Protein AF-A0A5C8I667-F1 (afdb_monomer)

Structure (mmCIF, N/CA/C/O backbone):
data_AF-A0A5C8I667-F1
#
_entry.id   AF-A0A5C8I667-F1
#
loop_
_atom_site.group_PDB
_atom_site.id
_atom_site.type_symbol
_atom_site.label_atom_id
_atom_site.label_alt_id
_atom_site.label_comp_id
_atom_site.label_asym_id
_atom_site.label_entity_id
_atom_site.label_seq_id
_atom_site.pdbx_PDB_ins_code
_atom_site.Cartn_x
_atom_site.Cartn_y
_atom_site.Cartn_z
_atom_site.occu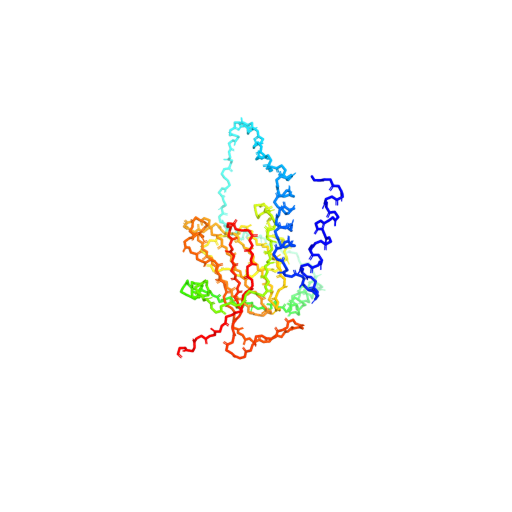pancy
_atom_site.B_iso_or_equiv
_atom_site.auth_seq_id
_atom_site.auth_comp_id
_atom_site.auth_asym_id
_atom_site.auth_atom_id
_atom_site.pdbx_PDB_model_num
ATOM 1 N N . MET A 1 1 ? 24.019 4.341 23.396 1.00 89.50 1 MET A N 1
ATOM 2 C CA . MET A 1 1 ? 23.179 4.252 24.611 1.00 89.50 1 MET A CA 1
ATOM 3 C C . MET A 1 1 ? 23.631 3.063 25.449 1.00 89.50 1 MET A C 1
ATOM 5 O O . MET A 1 1 ? 23.805 1.978 24.894 1.00 89.50 1 MET A O 1
ATOM 9 N N . ASP A 1 2 ? 23.829 3.245 26.759 1.00 92.69 2 ASP A N 1
ATOM 10 C CA . ASP A 1 2 ? 24.239 2.162 27.666 1.00 92.69 2 ASP A CA 1
ATOM 11 C C . ASP A 1 2 ? 23.110 1.141 27.951 1.00 92.69 2 ASP A C 1
ATOM 13 O O . ASP A 1 2 ? 21.930 1.367 27.663 1.00 92.69 2 ASP A O 1
ATOM 17 N N . ALA A 1 3 ? 23.470 -0.022 28.506 1.00 91.44 3 ALA A N 1
ATOM 18 C CA . ALA A 1 3 ? 22.524 -1.110 28.771 1.00 91.44 3 ALA A CA 1
ATOM 19 C C . ALA A 1 3 ? 21.443 -0.743 29.806 1.00 91.44 3 ALA A C 1
ATOM 21 O O . ALA A 1 3 ? 20.312 -1.222 29.715 1.00 91.44 3 ALA A O 1
ATOM 22 N N . LYS A 1 4 ? 21.770 0.125 30.770 1.00 94.12 4 LYS A N 1
ATOM 23 C CA . LYS A 1 4 ? 20.853 0.544 31.835 1.00 94.12 4 LYS A CA 1
ATOM 24 C C . LYS A 1 4 ? 19.768 1.467 31.284 1.00 94.12 4 LYS A C 1
ATOM 26 O O . LYS A 1 4 ? 18.594 1.276 31.593 1.00 94.12 4 LYS A O 1
ATOM 31 N N . ARG A 1 5 ? 20.138 2.418 30.425 1.00 93.94 5 ARG A N 1
ATOM 32 C CA . ARG A 1 5 ? 19.205 3.292 29.703 1.00 93.94 5 ARG A CA 1
ATOM 33 C C . ARG A 1 5 ? 18.306 2.495 28.763 1.00 93.94 5 ARG A C 1
ATOM 35 O O . ARG A 1 5 ? 17.098 2.702 28.772 1.00 93.94 5 ARG A O 1
ATOM 42 N N . ARG A 1 6 ? 18.858 1.508 28.045 1.00 92.56 6 ARG A N 1
ATOM 43 C CA . ARG A 1 6 ? 18.065 0.602 27.194 1.00 92.56 6 ARG A CA 1
ATOM 44 C C . ARG A 1 6 ? 17.024 -0.188 27.995 1.00 92.56 6 ARG A C 1
ATOM 46 O O . ARG A 1 6 ? 15.883 -0.317 27.561 1.00 92.56 6 ARG A O 1
ATOM 53 N N . ALA A 1 7 ? 17.398 -0.687 29.173 1.00 94.81 7 ALA A N 1
ATOM 54 C CA . ALA A 1 7 ? 16.469 -1.374 30.068 1.00 94.81 7 ALA A CA 1
ATOM 55 C C . ALA A 1 7 ? 15.362 -0.435 30.582 1.00 94.81 7 ALA A C 1
ATOM 57 O O . ALA A 1 7 ? 14.197 -0.826 30.598 1.00 94.81 7 ALA A O 1
ATOM 58 N N . ALA A 1 8 ? 15.708 0.808 30.938 1.00 93.50 8 ALA A N 1
ATOM 59 C CA . ALA A 1 8 ? 14.737 1.820 31.355 1.00 93.50 8 ALA A CA 1
ATOM 60 C C . ALA A 1 8 ? 13.754 2.197 30.231 1.00 93.50 8 ALA A C 1
ATOM 62 O O . ALA A 1 8 ? 12.559 2.325 30.491 1.00 93.50 8 ALA A O 1
ATOM 63 N N . LEU A 1 9 ? 14.232 2.317 28.987 1.00 95.12 9 LEU A N 1
ATOM 64 C CA . LEU A 1 9 ? 13.387 2.556 27.815 1.00 95.12 9 LEU A CA 1
ATOM 65 C C . LEU A 1 9 ? 12.391 1.407 27.598 1.00 95.12 9 LEU A C 1
ATOM 67 O O . LEU A 1 9 ? 11.198 1.646 27.436 1.00 95.12 9 LEU A O 1
ATOM 71 N N . ASN A 1 10 ? 12.855 0.156 27.651 1.00 93.06 10 ASN A N 1
ATOM 72 C CA . ASN A 1 10 ? 11.980 -1.011 27.495 1.00 93.06 10 ASN A CA 1
ATOM 73 C C . ASN A 1 10 ? 10.921 -1.104 28.604 1.00 93.06 10 ASN A C 1
ATOM 75 O O . ASN A 1 10 ? 9.773 -1.459 28.339 1.00 93.06 10 ASN A O 1
ATOM 79 N N . ASP A 1 11 ? 11.292 -0.769 29.839 1.00 95.44 11 ASP A N 1
ATOM 80 C CA . ASP A 1 11 ? 10.364 -0.720 30.967 1.00 95.44 11 ASP A CA 1
ATOM 81 C C . ASP A 1 11 ? 9.298 0.377 30.792 1.00 95.44 11 ASP A C 1
ATOM 83 O O . ASP A 1 11 ? 8.114 0.125 31.017 1.00 95.44 11 ASP A O 1
ATOM 87 N N . LEU A 1 12 ? 9.690 1.563 30.310 1.00 94.75 12 LEU A N 1
ATOM 88 C CA . LEU A 1 12 ? 8.759 2.647 29.979 1.00 94.75 12 LEU A CA 1
ATOM 89 C C . LEU A 1 12 ? 7.811 2.264 28.841 1.00 94.75 12 LEU A C 1
ATOM 91 O O . LEU A 1 12 ? 6.605 2.428 28.992 1.00 94.75 12 LEU A O 1
ATOM 95 N N . ARG A 1 13 ? 8.323 1.677 27.753 1.00 95.38 13 ARG A N 1
ATOM 96 C CA . ARG A 1 13 ? 7.496 1.181 26.641 1.00 95.38 13 ARG A CA 1
ATOM 97 C C . ARG A 1 13 ? 6.462 0.169 27.114 1.00 95.38 13 ARG A C 1
ATOM 99 O O . ARG A 1 13 ? 5.304 0.255 26.733 1.00 95.38 13 ARG A O 1
ATOM 106 N N . ARG A 1 14 ? 6.855 -0.757 27.992 1.00 93.69 14 ARG A N 1
ATOM 107 C CA . ARG A 1 14 ? 5.928 -1.732 28.577 1.00 93.69 14 ARG A CA 1
ATOM 108 C C . ARG A 1 14 ? 4.851 -1.073 29.443 1.00 93.69 14 ARG A C 1
ATOM 110 O O . ARG A 1 14 ? 3.727 -1.555 29.437 1.00 93.69 14 ARG A O 1
ATOM 117 N N . ARG A 1 15 ? 5.173 -0.010 30.190 1.00 92.75 15 ARG A N 1
ATOM 118 C CA . ARG A 1 15 ? 4.183 0.728 30.995 1.00 92.75 15 ARG A CA 1
ATOM 119 C C . ARG A 1 15 ? 3.236 1.572 30.148 1.00 92.75 15 ARG A C 1
ATOM 121 O O . ARG A 1 15 ? 2.059 1.620 30.464 1.00 92.75 15 ARG A O 1
ATOM 128 N N . VAL A 1 16 ? 3.738 2.226 29.104 1.00 95.25 16 VAL A N 1
ATOM 129 C CA . VAL A 1 16 ? 2.950 3.127 28.244 1.00 95.25 16 VAL A CA 1
ATOM 130 C C . VAL A 1 16 ? 2.090 2.345 27.249 1.00 95.25 16 VAL A C 1
ATOM 132 O O . VAL A 1 16 ? 0.919 2.659 27.075 1.00 95.25 16 VAL A O 1
ATOM 135 N N . TYR A 1 17 ? 2.648 1.302 26.629 1.00 89.56 17 TYR A N 1
ATOM 136 C CA . TYR A 1 17 ? 1.969 0.484 25.613 1.00 89.56 17 TYR A CA 1
ATOM 137 C C . TYR A 1 17 ? 1.388 -0.827 26.166 1.00 89.56 17 TYR A C 1
ATOM 139 O O . TYR A 1 17 ? 0.914 -1.669 25.403 1.00 89.56 17 TYR A O 1
ATOM 147 N N . GLY A 1 18 ? 1.467 -1.043 27.480 1.00 88.50 18 GLY A N 1
ATOM 148 C CA . GLY A 1 18 ? 0.867 -2.194 28.149 1.00 88.50 18 GLY A CA 1
ATOM 149 C C . GLY A 1 18 ? -0.648 -2.046 28.338 1.00 88.50 18 GLY A C 1
ATOM 150 O O . GLY A 1 18 ? -1.196 -0.967 28.131 1.00 88.50 18 GLY A O 1
ATOM 151 N N . PRO A 1 19 ? -1.338 -3.114 28.778 1.00 76.69 19 PRO A N 1
ATOM 152 C CA . PRO A 1 19 ? -2.787 -3.091 29.004 1.00 76.69 19 PRO A CA 1
ATOM 153 C C . PRO A 1 19 ? -3.224 -2.080 30.079 1.00 76.69 19 PRO A C 1
ATOM 155 O O . PRO A 1 19 ? -4.336 -1.574 30.022 1.00 76.69 19 PRO A O 1
ATOM 158 N N . GLU A 1 20 ? -2.334 -1.757 31.019 1.00 83.19 20 GLU A N 1
ATOM 159 C CA . GLU A 1 20 ? -2.527 -0.765 32.091 1.00 83.19 20 GLU A CA 1
ATOM 160 C C . GLU A 1 20 ? -1.895 0.597 31.725 1.00 83.19 20 GLU A C 1
ATOM 162 O O . GLU A 1 20 ? -1.344 1.276 32.589 1.00 83.19 20 GLU A O 1
ATOM 167 N N . GLY A 1 21 ? -1.881 0.944 30.431 1.00 78.00 21 GLY A N 1
ATOM 168 C CA . GLY A 1 21 ? -1.154 2.076 29.843 1.00 78.00 21 GLY A CA 1
ATOM 169 C C . GLY A 1 21 ? -1.105 3.333 30.717 1.00 78.00 21 GLY A C 1
ATOM 170 O O . GLY A 1 21 ? -2.119 3.991 30.946 1.00 78.00 21 GLY A O 1
ATOM 171 N N . ALA A 1 22 ? 0.087 3.693 31.194 1.00 79.94 22 ALA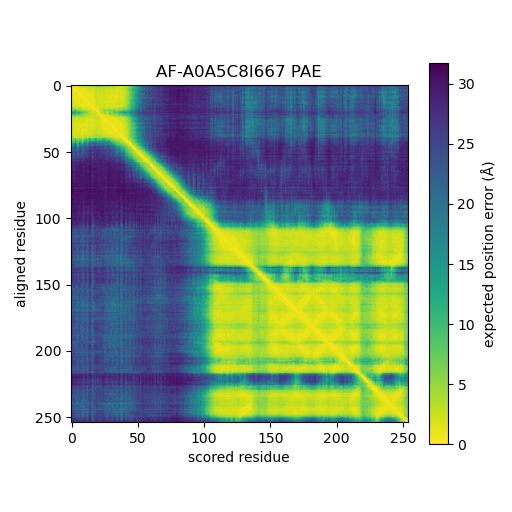 A N 1
ATOM 172 C CA . ALA A 1 22 ? 0.299 4.964 31.877 1.00 79.94 22 ALA A CA 1
ATOM 173 C C . ALA A 1 22 ? 0.346 6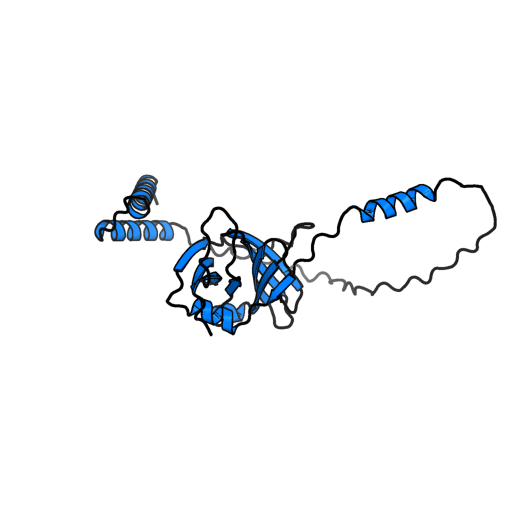.104 30.845 1.00 79.94 22 ALA A C 1
ATOM 175 O O . ALA A 1 22 ? 1.176 6.092 29.933 1.00 79.94 22 ALA A O 1
ATOM 176 N N . HIS A 1 23 ? -0.545 7.086 31.001 1.00 88.19 23 HIS A N 1
ATOM 177 C CA . HIS A 1 23 ? -0.680 8.248 30.111 1.00 88.19 23 HIS A CA 1
ATOM 178 C C . HIS A 1 23 ? -0.358 9.579 30.805 1.00 88.19 23 HIS A C 1
ATOM 180 O O . HIS A 1 23 ? -0.777 10.638 30.340 1.00 88.19 23 HIS A O 1
ATOM 186 N N . ASP A 1 24 ? 0.353 9.551 31.932 1.00 94.25 24 ASP A N 1
ATOM 187 C CA . ASP A 1 24 ? 0.813 10.783 32.561 1.00 94.25 24 ASP A CA 1
ATOM 188 C C . ASP A 1 24 ? 1.865 11.480 31.684 1.00 94.25 24 ASP A C 1
ATOM 190 O O . ASP A 1 24 ? 2.731 10.850 31.068 1.00 94.25 24 ASP A O 1
ATOM 194 N N . THR A 1 25 ? 1.772 12.808 31.619 1.00 92.94 25 THR A N 1
ATOM 195 C CA . THR A 1 25 ? 2.607 13.642 30.746 1.00 92.94 25 THR A CA 1
ATOM 196 C C . THR A 1 25 ? 4.099 13.459 31.030 1.00 92.94 25 THR A C 1
ATOM 198 O O . THR A 1 25 ? 4.901 13.437 30.101 1.00 92.94 25 THR A O 1
ATOM 201 N N . GLU A 1 26 ? 4.475 13.267 32.297 1.00 95.44 26 GLU A N 1
ATOM 202 C CA . GLU A 1 26 ? 5.869 13.082 32.710 1.00 95.44 26 GLU A CA 1
ATOM 203 C C . GLU A 1 26 ? 6.466 11.779 32.149 1.00 95.44 26 GLU A C 1
ATOM 205 O O . GLU A 1 26 ? 7.580 11.776 31.617 1.00 95.44 26 GLU A O 1
ATOM 210 N N . THR A 1 27 ? 5.720 10.674 32.208 1.00 91.88 27 THR A N 1
ATOM 211 C CA . THR A 1 27 ? 6.136 9.377 31.660 1.00 91.88 27 THR A CA 1
ATOM 212 C C . THR A 1 27 ? 6.277 9.421 30.142 1.00 91.88 27 THR A C 1
ATOM 214 O O . THR A 1 27 ? 7.250 8.879 29.608 1.00 91.88 27 THR A O 1
ATOM 217 N N . LEU A 1 28 ? 5.352 10.087 29.445 1.00 91.12 28 LEU A N 1
ATOM 218 C CA . LEU A 1 28 ? 5.409 10.247 27.990 1.00 91.12 28 LEU A CA 1
ATOM 219 C C . LEU A 1 28 ? 6.594 11.119 27.554 1.00 91.12 28 LEU A C 1
ATOM 221 O O . LEU A 1 28 ? 7.318 10.744 26.631 1.00 91.12 28 LEU A O 1
ATOM 225 N N . ASP A 1 29 ? 6.857 12.229 28.249 1.00 95.56 29 ASP A N 1
ATOM 226 C CA . ASP A 1 29 ? 8.024 13.070 27.965 1.00 95.56 29 ASP A CA 1
ATOM 227 C C . ASP A 1 29 ? 9.334 12.319 28.211 1.00 95.56 29 ASP A C 1
ATOM 229 O O . ASP A 1 29 ? 10.269 12.386 27.407 1.00 95.56 29 ASP A O 1
ATOM 233 N N . ARG A 1 30 ? 9.398 11.535 29.289 1.00 94.94 30 ARG A N 1
ATOM 234 C CA . ARG A 1 30 ? 10.572 10.714 29.584 1.00 94.94 30 ARG A CA 1
ATOM 235 C C . ARG A 1 30 ? 10.793 9.610 28.550 1.00 94.94 30 ARG A C 1
ATOM 237 O O . ARG A 1 30 ? 11.946 9.318 28.225 1.00 94.94 30 ARG A O 1
ATOM 244 N N . LEU A 1 31 ? 9.721 8.998 28.043 1.00 94.94 31 LEU A N 1
ATOM 245 C CA . LEU A 1 31 ? 9.790 8.034 26.946 1.00 94.94 31 LEU A CA 1
ATOM 246 C C . LEU A 1 31 ? 10.351 8.702 25.683 1.00 94.94 31 LEU A C 1
ATOM 248 O O . LEU A 1 31 ? 11.334 8.208 25.135 1.00 94.94 31 LEU A O 1
ATOM 252 N N . ARG A 1 32 ? 9.801 9.859 25.292 1.00 95.81 32 ARG A N 1
ATOM 253 C CA . ARG A 1 32 ? 10.241 10.627 24.118 1.00 95.81 32 ARG A CA 1
ATOM 254 C C . ARG A 1 32 ? 11.734 10.954 24.157 1.00 95.81 32 ARG A C 1
ATOM 256 O O . ARG A 1 32 ? 12.442 10.671 23.196 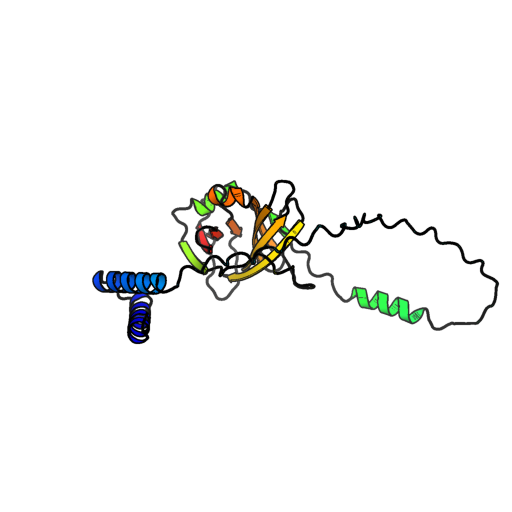1.00 95.81 32 ARG A O 1
ATOM 263 N N . VAL A 1 33 ? 12.236 11.473 25.280 1.00 95.94 33 VAL A N 1
ATOM 264 C CA . VAL A 1 33 ? 13.665 11.811 25.432 1.00 95.94 33 VAL A CA 1
ATOM 265 C C . VAL A 1 33 ? 14.563 10.582 25.249 1.00 95.94 33 VAL A C 1
ATOM 267 O O . VAL A 1 33 ? 15.590 10.664 24.578 1.00 95.94 33 VAL A O 1
ATOM 270 N N . LEU A 1 34 ? 14.188 9.430 25.816 1.00 93.69 34 LEU A N 1
ATOM 271 C CA . LEU A 1 34 ? 14.978 8.200 25.687 1.00 93.69 34 LEU A CA 1
ATOM 272 C C . LEU A 1 34 ? 14.922 7.598 24.276 1.00 93.69 34 LEU A C 1
ATOM 274 O O . LEU A 1 34 ? 15.902 6.996 23.836 1.00 93.69 34 LEU A O 1
ATOM 278 N N . GLU A 1 35 ? 13.808 7.755 23.559 1.00 92.50 35 GLU A N 1
ATOM 279 C CA . GLU A 1 35 ? 13.708 7.347 22.154 1.00 92.50 35 GLU A CA 1
ATOM 280 C C . GLU A 1 35 ? 14.556 8.243 21.246 1.00 92.50 35 GLU A C 1
ATOM 282 O O . GLU A 1 35 ? 15.306 7.728 20.417 1.00 92.50 35 GLU A O 1
ATOM 287 N N . GLU A 1 36 ? 14.534 9.561 21.457 1.00 92.38 36 GLU A N 1
ATOM 288 C CA . GLU A 1 36 ? 15.411 10.503 20.754 1.00 92.38 36 GLU A CA 1
ATOM 289 C C . GLU A 1 36 ? 16.900 10.208 21.014 1.00 92.38 36 GLU A C 1
ATOM 291 O O . GLU A 1 36 ? 17.701 10.208 20.078 1.00 92.38 36 GLU A O 1
ATOM 296 N N . GLU A 1 37 ? 17.292 9.910 22.260 1.00 91.94 37 GLU A N 1
ATOM 297 C CA . GLU A 1 37 ? 18.667 9.497 22.582 1.00 91.94 37 GLU A CA 1
ATOM 298 C C . GLU A 1 37 ? 19.063 8.199 21.866 1.00 91.94 37 GLU A C 1
ATOM 300 O O . GLU A 1 37 ? 20.157 8.109 21.307 1.00 91.94 37 GLU A O 1
ATOM 305 N N . MET A 1 38 ? 18.174 7.201 21.841 1.00 90.31 38 MET A N 1
ATOM 306 C CA . MET A 1 38 ? 18.416 5.945 21.132 1.00 90.31 38 MET A CA 1
ATOM 307 C C . MET A 1 38 ? 18.628 6.178 19.632 1.00 90.31 38 MET A C 1
ATOM 309 O O . MET A 1 38 ? 19.526 5.567 19.056 1.00 90.31 38 MET A O 1
ATOM 313 N N . HIS A 1 39 ? 17.833 7.052 19.011 1.00 82.75 39 HIS A N 1
ATOM 314 C CA . HIS A 1 39 ? 17.961 7.382 17.591 1.00 82.75 39 HIS A CA 1
ATOM 315 C C . HIS A 1 39 ? 19.209 8.213 17.278 1.00 82.75 39 HIS A C 1
ATOM 317 O O . HIS A 1 39 ? 19.795 8.028 16.217 1.00 82.75 39 HIS A O 1
ATOM 323 N N . ARG A 1 40 ? 19.659 9.070 18.201 1.00 86.38 40 ARG A N 1
ATOM 324 C CA . ARG A 1 40 ? 20.904 9.843 18.054 1.00 86.38 40 ARG A CA 1
ATOM 325 C C . ARG A 1 40 ? 22.158 8.965 18.103 1.00 86.38 40 ARG A C 1
ATOM 327 O O . ARG A 1 40 ? 23.156 9.289 17.470 1.00 86.38 40 ARG A O 1
ATOM 334 N N . ASP A 1 41 ? 22.101 7.871 18.861 1.00 73.44 41 ASP A N 1
ATOM 335 C CA . ASP A 1 41 ? 23.210 6.925 19.022 1.00 73.44 41 ASP A CA 1
ATOM 336 C C . ASP A 1 41 ? 23.296 5.878 17.903 1.00 73.44 41 ASP A C 1
ATOM 338 O O . ASP A 1 41 ? 24.252 5.097 17.867 1.00 73.44 41 ASP A O 1
ATOM 342 N N . VAL A 1 42 ? 22.316 5.837 16.996 1.00 64.38 42 VAL A N 1
ATOM 343 C CA . VAL A 1 42 ? 22.496 5.166 15.711 1.00 64.38 42 VAL A CA 1
ATOM 344 C C . VAL A 1 42 ? 23.383 6.107 14.902 1.00 64.38 42 VAL A C 1
ATOM 346 O O . VAL A 1 42 ? 22.914 7.198 14.567 1.00 64.38 42 VAL A O 1
ATOM 349 N N . PRO A 1 43 ? 24.661 5.763 14.632 1.00 57.34 43 PRO A N 1
ATOM 350 C CA . PRO A 1 43 ? 25.464 6.595 13.751 1.00 57.34 43 PRO A CA 1
ATOM 351 C C . PRO A 1 43 ? 24.645 6.786 12.472 1.00 57.34 43 PRO A C 1
ATOM 353 O O . PRO A 1 43 ? 24.043 5.800 12.026 1.00 57.34 43 PRO A O 1
ATOM 356 N N . PRO A 1 44 ? 24.555 8.012 11.913 1.00 53.12 44 PRO A N 1
ATOM 357 C CA . PRO A 1 44 ? 24.001 8.164 10.577 1.00 53.12 44 PRO A CA 1
ATOM 358 C C . PRO A 1 44 ? 24.739 7.125 9.759 1.00 53.12 44 PRO A C 1
ATOM 360 O O . PRO A 1 44 ? 25.970 7.156 9.778 1.00 53.12 44 PRO A O 1
ATOM 363 N N . THR A 1 45 ? 24.014 6.137 9.218 1.00 49.47 45 THR A N 1
ATOM 364 C CA . THR A 1 45 ? 24.598 5.086 8.390 1.00 49.47 45 THR A CA 1
ATOM 365 C C . THR A 1 45 ? 25.539 5.830 7.479 1.00 49.47 45 THR A C 1
ATOM 367 O O . THR A 1 45 ? 25.047 6.652 6.702 1.00 49.47 45 THR A O 1
ATOM 370 N N . GLU A 1 46 ? 26.855 5.698 7.704 1.00 44.81 46 GLU A N 1
ATOM 37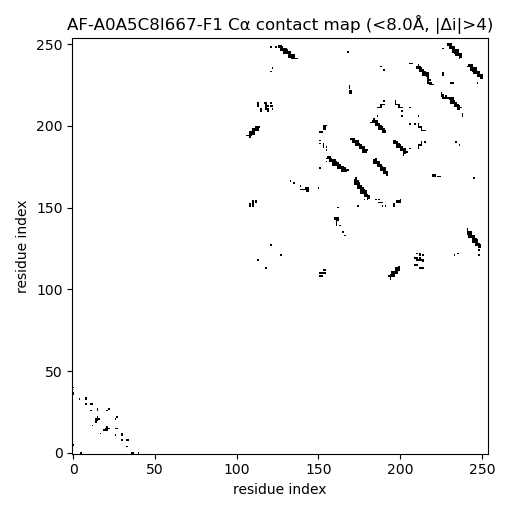1 C CA . GLU A 1 46 ? 27.837 6.410 6.902 1.00 44.81 46 GLU A CA 1
ATOM 372 C C . GLU A 1 46 ? 27.407 6.060 5.500 1.00 44.81 46 GLU A C 1
ATOM 374 O O . GLU A 1 46 ? 27.319 4.868 5.188 1.00 44.81 46 GLU A O 1
ATOM 379 N N . ALA A 1 47 ? 26.944 7.072 4.753 1.00 46.53 47 ALA A N 1
ATOM 380 C CA . ALA A 1 47 ? 26.522 6.898 3.383 1.00 46.53 47 ALA A CA 1
ATOM 381 C C . ALA A 1 47 ? 27.658 6.098 2.790 1.00 46.53 47 ALA A C 1
ATOM 383 O O . ALA A 1 47 ? 28.779 6.612 2.796 1.00 46.53 47 ALA A O 1
ATOM 384 N N . PHE A 1 48 ? 27.400 4.816 2.491 1.00 46.44 48 PHE A N 1
ATOM 385 C CA . PHE A 1 48 ? 28.430 3.900 2.039 1.00 46.44 48 PHE A CA 1
ATOM 386 C C . PHE A 1 48 ? 29.132 4.691 0.962 1.00 46.44 48 PHE A C 1
ATOM 388 O O . PHE A 1 48 ? 28.491 5.047 -0.030 1.00 46.44 48 PHE A O 1
ATOM 395 N N . ALA A 1 49 ? 30.375 5.101 1.229 1.00 45.19 49 ALA A N 1
ATOM 396 C CA . ALA A 1 49 ? 31.163 5.771 0.228 1.00 45.19 49 ALA A CA 1
ATOM 397 C C . ALA A 1 49 ? 31.154 4.755 -0.895 1.00 45.19 49 ALA A C 1
ATOM 399 O O . ALA A 1 49 ? 31.690 3.656 -0.714 1.00 45.19 49 ALA A O 1
ATOM 400 N N . ALA A 1 50 ? 30.396 5.061 -1.955 1.00 48.91 50 ALA A N 1
ATOM 401 C CA . ALA A 1 50 ? 30.249 4.176 -3.087 1.00 48.91 50 ALA A CA 1
ATOM 402 C C . ALA A 1 50 ? 31.676 3.735 -3.401 1.00 48.91 50 ALA A C 1
ATOM 404 O O . ALA A 1 50 ? 32.535 4.623 -3.511 1.00 48.91 50 ALA A O 1
ATOM 405 N N . PRO A 1 51 ? 31.981 2.421 -3.383 1.00 44.53 51 PRO A N 1
ATOM 406 C CA . PRO A 1 51 ? 33.341 1.970 -3.617 1.00 44.53 51 PRO A CA 1
ATOM 407 C C . PRO A 1 51 ? 33.801 2.700 -4.866 1.00 44.53 51 PRO A C 1
ATOM 409 O O . PRO A 1 51 ? 33.077 2.669 -5.863 1.00 44.53 51 PRO A O 1
ATOM 412 N N . ALA A 1 52 ? 34.898 3.460 -4.754 1.00 45.94 52 ALA A N 1
ATOM 413 C CA . ALA A 1 52 ? 35.382 4.295 -5.840 1.00 45.94 52 ALA A CA 1
ATOM 414 C C . ALA A 1 52 ? 35.371 3.423 -7.089 1.00 45.94 52 ALA A C 1
ATOM 416 O O . ALA A 1 52 ? 36.100 2.428 -7.143 1.00 45.94 52 ALA A O 1
ATOM 417 N N . LEU A 1 53 ? 34.452 3.728 -8.012 1.00 42.59 53 LEU A N 1
ATOM 418 C CA . LEU A 1 53 ? 34.292 2.965 -9.233 1.00 42.59 53 LEU A CA 1
ATOM 419 C C . LEU A 1 53 ? 35.651 3.048 -9.905 1.00 42.59 53 LEU A C 1
ATOM 421 O O . LEU A 1 53 ? 36.058 4.097 -10.402 1.00 42.59 53 LEU A O 1
ATOM 425 N N . THR A 1 54 ? 36.400 1.952 -9.834 1.00 41.91 54 THR A N 1
ATOM 426 C CA . THR A 1 54 ? 37.556 1.783 -10.688 1.00 41.91 54 THR A CA 1
ATOM 427 C C . THR A 1 54 ? 36.955 1.801 -12.075 1.00 41.91 54 THR A C 1
ATOM 429 O O . THR A 1 54 ? 36.208 0.890 -12.427 1.00 41.91 54 THR A O 1
ATOM 432 N N . THR A 1 55 ? 37.190 2.886 -12.808 1.00 46.06 55 THR A N 1
ATOM 433 C CA . THR A 1 55 ? 36.845 3.007 -14.217 1.00 46.06 55 THR A CA 1
ATOM 434 C C . THR A 1 55 ? 37.627 1.929 -14.952 1.00 46.06 55 THR A C 1
ATOM 436 O O . THR A 1 55 ? 38.731 2.156 -15.444 1.00 46.06 55 THR A O 1
ATOM 439 N N . VAL A 1 56 ? 37.087 0.714 -14.966 1.00 43.28 56 VAL A N 1
ATOM 440 C CA . VAL A 1 56 ? 37.477 -0.301 -15.926 1.00 43.28 56 VAL A CA 1
ATOM 441 C C . VAL A 1 56 ? 37.049 0.291 -17.258 1.00 43.28 56 VAL A C 1
ATOM 443 O O . VAL A 1 56 ? 35.876 0.61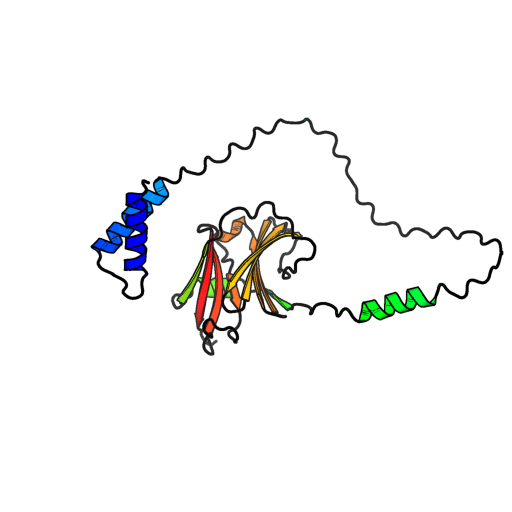0 -17.459 1.00 43.28 56 VAL A O 1
ATOM 446 N N . ALA A 1 57 ? 38.035 0.557 -18.114 1.00 47.84 57 ALA A N 1
ATOM 447 C CA . ALA A 1 57 ? 37.803 0.991 -19.481 1.00 47.84 57 ALA A CA 1
ATOM 448 C C . ALA A 1 57 ? 36.705 0.111 -20.098 1.00 47.84 57 ALA A C 1
ATOM 450 O O . ALA A 1 57 ? 36.710 -1.091 -19.830 1.00 47.84 57 ALA A O 1
ATOM 451 N N . PRO A 1 58 ? 35.770 0.679 -20.879 1.00 44.53 58 PRO A N 1
ATOM 452 C CA . PRO A 1 58 ? 34.679 -0.086 -21.457 1.00 44.53 58 PRO A CA 1
ATOM 453 C C . PRO A 1 58 ? 35.271 -1.188 -22.333 1.00 44.53 58 PRO A C 1
ATOM 455 O O . PRO A 1 58 ? 35.700 -0.950 -23.464 1.00 44.53 58 PRO A O 1
ATOM 458 N N . GLU A 1 59 ? 35.324 -2.401 -21.789 1.00 47.34 59 GLU A N 1
ATOM 459 C CA . GLU A 1 59 ? 35.482 -3.589 -22.596 1.00 47.34 59 GLU A CA 1
ATOM 460 C C . GLU A 1 59 ? 34.248 -3.620 -23.484 1.00 47.34 59 GLU A C 1
ATOM 462 O O . GLU A 1 59 ? 33.117 -3.440 -23.030 1.00 47.34 59 GLU A O 1
ATOM 467 N N . THR A 1 60 ? 34.508 -3.675 -24.780 1.00 45.09 60 THR A N 1
ATOM 468 C CA . THR A 1 60 ? 33.543 -3.461 -25.844 1.00 45.09 60 THR A CA 1
ATOM 469 C C . THR A 1 60 ? 32.346 -4.371 -25.601 1.00 45.09 60 THR A C 1
ATOM 471 O O . THR A 1 60 ? 32.424 -5.574 -25.843 1.00 45.09 60 THR A O 1
ATOM 474 N N . ALA A 1 61 ? 31.254 -3.802 -25.081 1.00 43.62 61 ALA A N 1
ATOM 475 C CA . ALA A 1 61 ? 30.019 -4.528 -24.864 1.00 43.62 61 ALA A CA 1
ATOM 476 C C . ALA A 1 61 ? 29.600 -5.086 -26.219 1.00 43.62 61 ALA A C 1
ATOM 478 O O . ALA A 1 61 ? 29.232 -4.353 -27.141 1.00 43.62 61 ALA A O 1
ATOM 479 N N . THR A 1 62 ? 29.744 -6.398 -26.368 1.00 41.81 62 THR A N 1
ATOM 480 C CA . THR A 1 62 ? 29.235 -7.099 -27.529 1.00 41.81 62 THR A CA 1
ATOM 481 C C . THR A 1 62 ? 27.727 -6.968 -27.423 1.00 41.81 62 THR A C 1
ATOM 483 O O . THR A 1 62 ? 27.106 -7.545 -26.533 1.00 41.81 62 THR A O 1
ATOM 486 N N . VAL A 1 63 ? 27.151 -6.125 -28.276 1.00 38.59 63 VAL A N 1
ATOM 487 C CA . VAL A 1 63 ? 25.709 -5.984 -28.433 1.00 38.59 63 VAL A CA 1
ATOM 488 C C . VAL A 1 63 ? 25.165 -7.370 -28.770 1.00 38.59 63 VAL A C 1
ATOM 490 O O . VAL A 1 63 ? 25.255 -7.818 -29.914 1.00 38.59 63 VAL A O 1
ATOM 493 N N . TYR A 1 64 ? 24.610 -8.064 -27.777 1.00 40.09 64 TYR A N 1
ATOM 494 C CA . TYR A 1 64 ? 23.736 -9.201 -28.019 1.00 40.09 64 TYR A CA 1
ATOM 495 C C . TYR A 1 64 ? 22.438 -8.634 -28.581 1.00 40.09 64 TYR A C 1
ATOM 497 O O . TYR A 1 64 ? 21.477 -8.358 -27.870 1.00 40.09 64 TYR A O 1
ATOM 505 N N . THR A 1 65 ? 22.422 -8.432 -29.895 1.00 39.19 65 THR A N 1
ATOM 506 C CA . THR A 1 65 ? 21.168 -8.379 -30.633 1.00 39.19 65 THR A CA 1
ATOM 507 C C . THR A 1 65 ? 20.543 -9.755 -30.471 1.00 39.19 65 THR A C 1
ATOM 509 O O . THR A 1 65 ? 20.991 -10.732 -31.077 1.00 39.19 65 THR A O 1
ATOM 512 N N . ALA A 1 66 ? 19.533 -9.846 -29.603 1.00 42.59 66 ALA A N 1
ATOM 513 C CA . ALA A 1 66 ? 18.636 -10.983 -29.557 1.00 42.59 66 ALA A CA 1
ATOM 514 C C . ALA A 1 66 ? 18.001 -11.101 -30.945 1.00 42.59 66 ALA A C 1
ATOM 516 O O . ALA A 1 66 ? 17.051 -10.406 -31.298 1.00 42.59 66 ALA A O 1
ATOM 517 N N . THR A 1 67 ? 18.615 -11.937 -31.778 1.00 41.12 67 THR A N 1
ATOM 518 C CA . THR A 1 67 ? 18.061 -12.317 -33.066 1.00 41.12 67 THR A CA 1
ATOM 519 C C . THR A 1 67 ? 16.760 -13.045 -32.743 1.00 41.12 67 THR A C 1
ATOM 521 O O . THR A 1 67 ? 16.822 -14.049 -32.025 1.00 41.12 67 THR A O 1
ATOM 524 N N . PRO A 1 68 ? 15.589 -12.568 -33.208 1.00 45.47 68 PRO A N 1
ATOM 525 C CA . PRO A 1 68 ? 14.350 -13.310 -33.024 1.00 45.47 68 PRO A CA 1
ATOM 526 C C . PRO A 1 68 ? 14.578 -14.722 -33.566 1.00 45.47 68 PRO A C 1
ATOM 528 O O . PRO A 1 68 ? 15.254 -14.856 -34.594 1.00 45.47 68 PRO A O 1
ATOM 531 N N . PRO A 1 69 ? 14.091 -15.779 -32.893 1.00 42.81 69 PRO A N 1
ATOM 532 C CA . PRO A 1 69 ? 14.324 -17.138 -33.345 1.00 42.81 69 PRO A CA 1
ATOM 533 C C . PRO A 1 69 ? 13.800 -17.254 -34.775 1.00 42.81 69 PRO A C 1
ATOM 535 O O . PRO A 1 69 ? 12.595 -17.284 -35.016 1.00 42.81 69 PRO A O 1
ATOM 538 N N . ARG A 1 70 ? 14.723 -17.283 -35.747 1.00 44.59 70 ARG A N 1
ATOM 539 C CA . ARG A 1 70 ? 14.410 -17.700 -37.108 1.00 44.59 70 ARG A CA 1
ATOM 540 C C . ARG A 1 70 ? 13.771 -19.067 -36.959 1.00 44.59 70 ARG A C 1
ATOM 542 O O . ARG A 1 70 ? 14.398 -19.972 -36.403 1.00 44.59 70 ARG A O 1
ATOM 549 N N . ALA A 1 71 ? 12.535 -19.191 -37.436 1.00 44.94 71 ALA A N 1
ATOM 550 C CA . ALA A 1 71 ? 11.942 -20.480 -37.725 1.00 44.94 71 ALA A CA 1
ATOM 551 C C . ALA A 1 71 ? 13.005 -21.270 -38.489 1.00 44.94 71 ALA A C 1
ATOM 553 O O . ALA A 1 71 ? 13.403 -20.884 -39.588 1.00 44.94 71 ALA A O 1
ATOM 554 N N . ARG A 1 72 ? 13.576 -22.287 -37.838 1.00 44.38 72 ARG A N 1
ATOM 555 C CA . ARG A 1 72 ? 14.489 -23.202 -38.504 1.00 44.38 72 ARG A CA 1
ATOM 556 C C . ARG A 1 72 ? 13.656 -23.843 -39.597 1.00 44.38 72 ARG A C 1
ATOM 558 O O . ARG A 1 72 ? 12.767 -24.637 -39.290 1.00 44.38 72 ARG A O 1
ATOM 565 N N . ASP A 1 73 ? 13.930 -23.474 -40.842 1.00 44.66 73 ASP A N 1
ATOM 566 C CA . ASP A 1 73 ? 13.576 -24.302 -41.978 1.00 44.66 73 ASP A CA 1
ATOM 567 C C . ASP A 1 73 ? 14.145 -25.680 -41.671 1.00 44.66 73 ASP A C 1
ATOM 569 O O . ASP A 1 73 ? 15.358 -25.882 -41.596 1.00 44.66 73 ASP A O 1
ATOM 573 N N . ALA A 1 74 ? 13.243 -26.601 -41.344 1.00 48.84 74 ALA A N 1
ATOM 574 C CA . ALA A 1 74 ? 13.579 -27.978 -41.088 1.00 48.84 74 ALA A CA 1
ATOM 575 C C . ALA A 1 74 ? 14.129 -28.544 -42.398 1.00 48.84 74 ALA A C 1
ATOM 577 O O . ALA A 1 74 ? 13.373 -28.944 -43.288 1.00 48.84 74 ALA A O 1
ATOM 578 N N . GLU A 1 75 ? 15.456 -28.537 -42.523 1.00 45.75 75 GLU A N 1
ATOM 579 C CA . GLU A 1 75 ? 16.175 -29.327 -43.506 1.00 45.75 75 GLU A CA 1
ATOM 580 C C . GLU A 1 75 ? 15.658 -30.756 -43.397 1.00 45.75 75 GLU A C 1
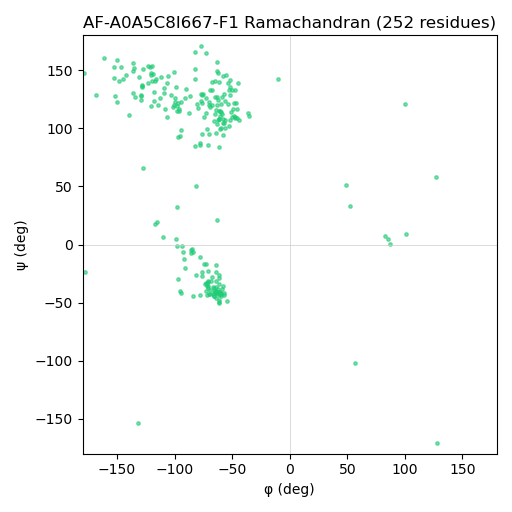ATOM 582 O O . GLU A 1 75 ? 15.855 -31.448 -42.398 1.00 45.75 75 GLU A O 1
ATOM 587 N N . ARG A 1 76 ? 14.914 -31.170 -44.423 1.00 49.69 76 ARG A N 1
ATOM 588 C CA . ARG A 1 76 ? 14.402 -32.526 -44.557 1.00 49.69 76 ARG A CA 1
ATOM 589 C C . ARG A 1 76 ? 15.605 -33.469 -44.626 1.00 49.69 76 ARG A C 1
ATOM 591 O O . ARG A 1 76 ? 16.323 -33.429 -45.628 1.00 49.69 76 ARG A O 1
ATOM 598 N N . PRO A 1 77 ? 15.815 -34.358 -43.643 1.00 49.12 77 PRO A N 1
ATOM 599 C CA . PRO A 1 77 ? 16.806 -35.401 -43.799 1.00 49.12 77 PRO A CA 1
ATOM 600 C C . PRO A 1 77 ? 16.281 -36.389 -44.842 1.00 49.12 77 PRO A C 1
ATOM 602 O O . PRO A 1 77 ? 15.181 -36.933 -44.722 1.00 49.12 77 PRO A O 1
ATOM 605 N N . ALA A 1 78 ? 17.062 -36.593 -45.903 1.00 53.78 78 ALA A N 1
ATOM 606 C CA . ALA A 1 78 ? 16.795 -37.592 -46.925 1.00 53.78 78 ALA A CA 1
ATOM 607 C C . ALA A 1 78 ? 16.780 -38.990 -46.282 1.00 53.78 78 ALA A C 1
ATOM 609 O O . ALA A 1 78 ? 17.818 -39.600 -46.023 1.00 53.78 78 ALA A O 1
ATOM 610 N N . TRP A 1 79 ? 15.574 -39.486 -46.008 1.00 43.88 79 TRP A N 1
ATOM 611 C CA . TRP A 1 79 ? 15.313 -40.782 -45.394 1.00 43.88 79 TRP A CA 1
ATOM 612 C C . TRP A 1 79 ? 15.666 -41.907 -46.377 1.00 43.88 79 TRP A C 1
ATOM 614 O O . TRP A 1 79 ? 14.854 -42.324 -47.207 1.00 43.88 79 TRP A O 1
ATOM 624 N N . ARG A 1 80 ? 16.886 -42.446 -46.275 1.00 45.25 80 ARG A N 1
ATOM 625 C CA . ARG A 1 80 ? 17.186 -43.786 -46.791 1.00 45.25 80 ARG A CA 1
ATOM 626 C C . ARG A 1 80 ? 16.484 -44.808 -45.903 1.00 45.25 80 ARG A C 1
ATOM 628 O O . ARG A 1 80 ? 16.677 -44.855 -44.694 1.00 45.25 80 ARG A O 1
ATOM 635 N N . ARG A 1 81 ? 15.603 -45.585 -46.532 1.00 58.00 81 ARG A N 1
ATOM 636 C CA . ARG A 1 81 ? 14.816 -46.660 -45.927 1.00 58.00 81 ARG A CA 1
ATOM 637 C C . ARG A 1 81 ? 15.734 -47.713 -45.307 1.00 58.00 81 ARG A C 1
ATOM 639 O O . ARG A 1 81 ? 16.338 -48.489 -46.037 1.00 58.00 81 ARG A O 1
ATOM 646 N N . THR A 1 82 ? 15.721 -47.810 -43.986 1.00 44.22 82 THR A N 1
ATOM 647 C CA . THR A 1 82 ? 15.932 -49.072 -43.271 1.00 44.22 82 THR A CA 1
ATOM 648 C C . THR A 1 82 ? 14.955 -49.119 -42.109 1.00 44.22 82 THR A C 1
ATOM 650 O O . THR A 1 82 ? 15.033 -48.323 -41.178 1.00 44.22 82 THR A O 1
ATOM 653 N N . VAL A 1 83 ? 13.993 -50.028 -42.230 1.00 54.97 83 VAL A N 1
ATOM 654 C CA . VAL A 1 83 ? 13.056 -50.419 -41.180 1.00 54.97 83 VAL A CA 1
ATOM 655 C C . VAL A 1 83 ? 13.838 -51.243 -40.158 1.00 54.97 8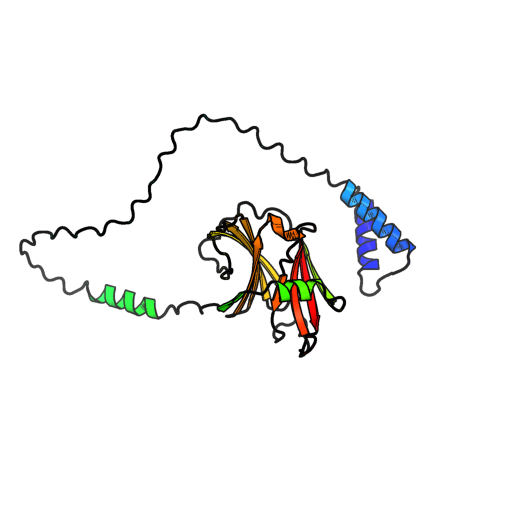3 VAL A C 1
ATOM 657 O O . VAL A 1 83 ? 14.457 -52.237 -40.538 1.00 54.97 83 VAL A O 1
ATOM 660 N N . PRO A 1 84 ? 13.781 -50.865 -38.875 1.00 46.50 84 PRO A N 1
ATOM 661 C CA . PRO A 1 84 ? 13.450 -51.879 -37.893 1.00 46.50 84 PRO A CA 1
ATOM 662 C C . PRO A 1 84 ? 12.295 -51.431 -36.994 1.00 46.50 84 PRO A C 1
ATOM 664 O O . PRO A 1 84 ? 12.201 -50.299 -36.526 1.00 46.50 84 PRO A O 1
ATOM 667 N N . THR A 1 85 ? 11.400 -52.385 -36.784 1.00 52.28 85 THR A N 1
ATOM 668 C CA . THR A 1 85 ? 10.362 -52.465 -35.758 1.00 52.28 85 THR A CA 1
ATOM 669 C C . THR A 1 85 ? 10.792 -51.874 -34.412 1.00 52.28 85 THR A C 1
ATOM 671 O O . THR A 1 85 ? 11.592 -52.472 -33.699 1.00 52.28 85 THR A O 1
ATOM 674 N N . ALA A 1 86 ? 10.193 -50.741 -34.036 1.00 44.34 86 ALA A N 1
ATOM 675 C CA . ALA A 1 86 ? 10.235 -50.174 -32.688 1.00 44.34 86 ALA A CA 1
ATOM 676 C C . ALA A 1 86 ? 8.801 -49.891 -32.205 1.00 44.34 86 ALA A C 1
ATOM 678 O O . ALA A 1 86 ? 8.373 -48.752 -32.024 1.00 44.34 86 ALA A O 1
ATOM 679 N N . VAL A 1 87 ? 8.028 -50.964 -32.030 1.00 50.41 87 VAL A N 1
ATOM 680 C CA . VAL A 1 87 ? 6.740 -50.930 -31.329 1.00 50.41 87 VAL A CA 1
ATOM 681 C C . VAL A 1 87 ? 7.060 -50.892 -29.832 1.00 50.41 87 VAL A C 1
ATOM 683 O O . VAL A 1 87 ? 7.205 -51.929 -29.199 1.00 50.41 87 VAL A O 1
ATOM 686 N N . GLY A 1 88 ? 7.286 -49.700 -29.278 1.00 48.31 88 GLY A N 1
ATOM 687 C CA . GLY A 1 88 ? 7.579 -49.559 -27.844 1.00 48.31 88 GLY A CA 1
ATOM 688 C C . GLY A 1 88 ? 7.766 -48.130 -27.331 1.00 48.31 88 GLY A C 1
ATOM 689 O O . GLY A 1 88 ? 7.506 -47.873 -26.162 1.00 48.31 88 GLY A O 1
ATOM 690 N N . ALA A 1 89 ? 8.139 -47.172 -28.186 1.00 49.28 89 ALA A N 1
ATOM 691 C CA . ALA A 1 89 ? 8.469 -45.811 -27.739 1.00 49.28 89 ALA A CA 1
ATOM 692 C C . ALA A 1 89 ? 7.290 -44.812 -27.748 1.00 49.28 89 ALA A C 1
ATOM 694 O O . ALA A 1 89 ? 7.391 -43.739 -27.161 1.00 49.28 89 ALA A O 1
ATOM 695 N N . VAL A 1 90 ? 6.155 -45.145 -28.376 1.00 49.03 90 VAL A N 1
ATOM 696 C CA . VAL A 1 90 ? 5.025 -44.202 -28.536 1.00 49.03 90 VAL A CA 1
ATOM 697 C C . VAL A 1 90 ? 4.142 -44.114 -27.280 1.00 49.03 90 VAL A C 1
ATOM 699 O O . VAL A 1 90 ? 3.551 -43.071 -27.018 1.00 49.03 90 VAL A O 1
ATOM 702 N N . VAL A 1 91 ? 4.095 -45.159 -26.445 1.00 50.88 91 VAL A N 1
ATOM 703 C CA . VAL A 1 91 ? 3.224 -45.182 -25.251 1.00 50.88 91 VAL A CA 1
ATOM 704 C C . VAL A 1 91 ? 3.733 -44.245 -24.145 1.00 50.88 91 VAL A C 1
ATOM 706 O O . VAL A 1 91 ? 2.931 -43.617 -23.460 1.00 50.88 91 VAL A O 1
ATOM 709 N N . ILE A 1 92 ? 5.050 -44.069 -24.002 1.00 52.44 92 ILE A N 1
ATOM 710 C CA . ILE A 1 92 ? 5.632 -43.265 -22.910 1.00 52.44 92 ILE A CA 1
ATOM 711 C C . ILE A 1 92 ? 5.387 -41.759 -23.117 1.00 52.44 92 ILE A C 1
ATOM 713 O O . ILE A 1 92 ? 5.109 -41.044 -22.156 1.00 52.44 92 ILE A O 1
ATOM 717 N N . VAL A 1 93 ? 5.400 -41.275 -24.364 1.00 52.69 93 VAL A N 1
ATOM 718 C CA . VAL A 1 93 ? 5.170 -39.850 -24.670 1.00 52.69 93 VAL A CA 1
ATOM 719 C C . VAL A 1 93 ? 3.705 -39.453 -24.448 1.00 52.69 93 VAL A C 1
ATOM 721 O O . VAL A 1 93 ? 3.437 -38.382 -23.910 1.00 52.69 93 VAL A O 1
ATOM 724 N N . VAL A 1 94 ? 2.749 -40.332 -24.774 1.00 54.84 94 VAL A N 1
ATOM 725 C CA . VAL A 1 94 ? 1.316 -40.068 -24.543 1.00 54.84 94 VAL A CA 1
ATOM 726 C C . VAL A 1 94 ? 0.974 -40.104 -23.048 1.00 54.84 94 VAL A C 1
ATOM 728 O O . VAL A 1 94 ? 0.184 -39.283 -22.592 1.00 54.84 94 VAL A O 1
ATOM 731 N N . VAL A 1 95 ? 1.607 -40.981 -22.258 1.00 54.59 95 VAL A N 1
ATOM 732 C CA . VAL A 1 95 ? 1.407 -41.025 -20.797 1.00 54.59 95 VAL A CA 1
ATOM 733 C C . VAL A 1 95 ? 2.002 -39.790 -20.106 1.00 54.59 95 VAL A C 1
ATOM 735 O O . VAL A 1 95 ? 1.361 -39.231 -19.221 1.00 54.59 95 VAL A O 1
ATOM 738 N N . ALA A 1 96 ? 3.165 -39.291 -20.540 1.00 53.88 96 ALA A N 1
ATOM 739 C CA . ALA A 1 96 ? 3.749 -38.061 -19.991 1.00 53.88 96 ALA A CA 1
ATOM 740 C C . ALA A 1 96 ? 2.914 -36.799 -20.312 1.00 53.88 96 ALA A C 1
ATOM 742 O O . ALA A 1 96 ? 2.770 -35.922 -19.458 1.00 53.88 96 ALA A O 1
ATOM 743 N N . LEU A 1 97 ? 2.308 -36.729 -21.505 1.00 54.25 97 LEU A N 1
ATOM 744 C CA . LEU A 1 97 ? 1.378 -35.658 -21.900 1.00 54.25 97 LEU A CA 1
ATOM 745 C C . LEU A 1 97 ? 0.007 -35.767 -21.208 1.00 54.25 97 LEU A C 1
ATOM 747 O O . LEU A 1 97 ? -0.601 -34.751 -20.885 1.00 54.25 97 LEU A O 1
ATOM 751 N N . ALA A 1 98 ? -0.473 -36.982 -20.927 1.00 55.06 98 ALA A N 1
ATOM 752 C CA . ALA A 1 98 ? -1.718 -37.186 -20.185 1.00 55.06 98 ALA A CA 1
ATOM 753 C C . ALA A 1 98 ? -1.568 -36.875 -18.683 1.00 55.06 98 ALA A C 1
ATOM 755 O O . ALA A 1 98 ? -2.497 -36.356 -18.069 1.00 55.06 98 ALA A O 1
ATOM 756 N N . LEU A 1 99 ? -0.395 -37.136 -18.091 1.00 52.03 99 LEU A N 1
ATOM 757 C CA . LEU A 1 99 ? -0.120 -36.831 -16.680 1.00 52.03 99 LEU A CA 1
ATOM 758 C C . LEU A 1 99 ? 0.149 -35.340 -16.425 1.00 52.03 99 LEU A C 1
ATOM 760 O O . LEU A 1 99 ? -0.098 -34.862 -15.321 1.00 52.03 99 LEU A O 1
ATOM 764 N N . SER A 1 100 ? 0.588 -34.579 -17.433 1.00 51.44 100 SER A N 1
ATOM 765 C CA . SER A 1 100 ? 0.768 -33.123 -17.309 1.00 51.44 100 SER A CA 1
ATOM 766 C C . SER A 1 100 ? -0.555 -32.343 -17.304 1.00 51.44 100 SER A C 1
ATOM 768 O O . SER A 1 100 ? -0.585 -31.215 -16.828 1.00 51.44 100 SER A O 1
ATOM 770 N N . GLY A 1 101 ? -1.667 -32.954 -17.732 1.00 47.00 101 GLY A N 1
ATOM 771 C CA . GLY A 1 101 ? -3.012 -32.377 -17.602 1.00 47.00 101 GLY A CA 1
ATOM 772 C C . GLY A 1 101 ? -3.629 -32.480 -16.198 1.00 47.00 101 GLY A C 1
ATOM 773 O O . GLY A 1 101 ? -4.659 -31.861 -15.951 1.00 47.00 101 GLY A O 1
ATOM 774 N N . VAL A 1 102 ? -3.023 -33.251 -15.283 1.00 54.91 102 VAL A N 1
ATOM 775 C CA . VAL A 1 102 ? -3.518 -33.437 -13.901 1.00 54.91 102 VAL A CA 1
ATOM 776 C C . VAL A 1 102 ? -2.912 -32.415 -12.933 1.00 54.91 102 VAL A C 1
ATOM 778 O O . VAL A 1 102 ? -3.492 -32.130 -11.886 1.00 54.91 102 VAL A O 1
ATOM 781 N N . PHE A 1 103 ? -1.784 -31.801 -13.295 1.00 54.25 103 PHE A N 1
ATOM 782 C CA . PHE A 1 103 ? -1.262 -30.638 -12.584 1.00 54.25 103 PHE A CA 1
ATOM 783 C C . PHE A 1 103 ? -2.076 -29.423 -13.024 1.00 54.25 103 PHE A C 1
ATOM 785 O O . PHE A 1 103 ? -1.762 -28.768 -14.018 1.00 54.25 103 PHE A O 1
ATOM 792 N N . GLY A 1 104 ? -3.197 -29.202 -12.331 1.00 56.88 104 GLY A N 1
ATOM 793 C CA . GLY A 1 104 ? -4.102 -28.089 -12.585 1.00 56.88 104 GLY A CA 1
ATOM 794 C C . GLY A 1 104 ? -3.320 -26.788 -12.719 1.00 56.88 104 GLY A C 1
ATOM 795 O O . GLY A 1 104 ? -2.427 -26.511 -11.917 1.00 56.88 104 GLY A O 1
ATOM 796 N N . ARG A 1 105 ? -3.636 -26.004 -13.758 1.00 62.03 105 ARG A N 1
ATOM 797 C CA . ARG A 1 105 ? -3.127 -24.635 -13.861 1.00 62.03 105 ARG A CA 1
ATOM 798 C C . ARG A 1 105 ? -3.417 -23.937 -12.529 1.00 62.03 105 ARG A C 1
ATOM 800 O O . ARG A 1 105 ? -4.549 -24.075 -12.051 1.00 62.03 105 ARG A O 1
ATOM 807 N N . PRO A 1 106 ? -2.441 -23.230 -11.935 1.00 65.44 106 PRO A N 1
ATOM 808 C CA . PRO A 1 106 ? -2.734 -22.409 -10.774 1.00 65.44 106 PRO A CA 1
ATOM 809 C C . PRO A 1 106 ? -3.916 -21.490 -11.121 1.00 65.44 106 PRO A C 1
ATOM 811 O O . PRO A 1 106 ? -4.030 -21.070 -12.283 1.00 65.44 106 PRO A O 1
ATOM 814 N N . PRO A 1 107 ? -4.840 -21.257 -10.174 1.00 72.25 107 PRO A N 1
ATOM 815 C CA . PRO A 1 107 ? -5.967 -20.369 -10.414 1.00 72.25 107 PRO A CA 1
ATOM 816 C C . PRO A 1 107 ? -5.438 -19.025 -10.922 1.00 72.25 107 PRO A C 1
ATOM 818 O O . PRO A 1 107 ? -4.452 -18.498 -10.408 1.00 72.25 107 PRO A O 1
ATOM 821 N N . ALA A 1 108 ? -6.053 -18.513 -11.986 1.00 81.62 108 ALA A N 1
ATOM 822 C CA . ALA A 1 108 ? -5.700 -17.202 -12.503 1.00 81.62 108 ALA A CA 1
ATOM 823 C C . ALA A 1 108 ? -6.169 -16.157 -11.488 1.00 81.62 108 ALA A C 1
ATOM 825 O O . ALA A 1 108 ? -7.364 -16.071 -11.217 1.00 81.62 108 ALA A O 1
ATOM 826 N N . ILE A 1 109 ? -5.233 -15.389 -10.936 1.00 86.81 109 ILE A N 1
ATOM 827 C CA . ILE A 1 109 ? -5.561 -14.284 -10.037 1.00 86.81 109 ILE A CA 1
ATOM 828 C C . ILE A 1 109 ? -6.054 -13.109 -10.868 1.00 86.81 109 ILE A C 1
ATOM 830 O O . ILE A 1 109 ? -5.411 -12.703 -11.838 1.00 86.81 109 ILE A O 1
ATOM 834 N N . THR A 1 110 ? -7.203 -12.567 -10.482 1.00 92.31 110 THR A N 1
ATOM 835 C CA . THR A 1 110 ? -7.764 -11.366 -11.092 1.00 92.31 110 THR A CA 1
ATOM 836 C C . THR A 1 110 ? -7.204 -10.142 -10.381 1.00 92.31 110 THR A C 1
ATOM 838 O O . THR A 1 110 ? -7.514 -9.905 -9.216 1.00 92.31 110 THR A O 1
ATOM 841 N N . THR A 1 111 ? -6.391 -9.348 -11.081 1.00 94.69 111 THR A N 1
ATOM 842 C CA . THR A 1 111 ? -5.900 -8.067 -10.556 1.00 94.69 111 THR A CA 1
ATOM 843 C C . THR A 1 111 ? -6.830 -6.920 -10.947 1.00 94.69 111 THR A C 1
ATOM 845 O O . THR A 1 111 ? -7.068 -6.663 -12.127 1.00 94.69 111 THR A O 1
ATOM 848 N N . HIS A 1 112 ? -7.277 -6.167 -9.948 1.00 96.19 112 HIS A N 1
ATOM 849 C CA . HIS A 1 112 ? -8.013 -4.918 -10.070 1.00 96.19 112 HIS A CA 1
ATOM 850 C C . HIS A 1 112 ? -7.068 -3.726 -9.878 1.00 96.19 112 HIS A C 1
ATOM 852 O O . HIS A 1 112 ? -6.418 -3.592 -8.840 1.00 96.19 112 HIS A O 1
ATOM 858 N N . ALA A 1 113 ? -7.003 -2.836 -10.868 1.00 96.69 113 ALA A N 1
ATOM 859 C CA . ALA A 1 113 ? -6.254 -1.590 -10.745 1.00 96.69 113 ALA A CA 1
ATOM 860 C C . ALA A 1 113 ? -7.043 -0.574 -9.900 1.00 96.69 113 ALA A C 1
ATOM 862 O O . ALA A 1 113 ? -8.175 -0.236 -10.248 1.00 96.69 113 ALA A O 1
ATOM 863 N N . VAL A 1 114 ? -6.449 -0.065 -8.816 1.00 96.12 114 VAL A N 1
ATOM 864 C CA . VAL A 1 114 ? -7.075 0.957 -7.962 1.00 96.12 114 VAL A CA 1
ATOM 865 C C . VAL A 1 114 ? -6.921 2.348 -8.593 1.00 96.12 114 VAL A C 1
ATOM 867 O O . VAL A 1 114 ? -5.790 2.819 -8.794 1.00 96.12 114 VAL A O 1
ATOM 870 N N . PRO A 1 115 ? -8.034 3.051 -8.882 1.00 95.50 115 PRO A N 1
ATOM 871 C CA . PRO A 1 115 ? -7.988 4.393 -9.448 1.00 95.50 115 PRO A CA 1
ATOM 872 C C . PRO A 1 115 ? -7.333 5.407 -8.506 1.00 95.50 115 PRO A C 1
ATOM 874 O O . PRO A 1 115 ? -7.483 5.350 -7.286 1.00 95.50 115 PRO A O 1
ATOM 877 N N . ALA A 1 116 ? -6.685 6.423 -9.079 1.00 93.25 116 ALA A N 1
ATOM 878 C CA . ALA A 1 116 ? -6.009 7.464 -8.301 1.00 93.25 116 ALA A CA 1
ATOM 879 C C . ALA A 1 116 ? -6.966 8.254 -7.394 1.00 93.25 116 ALA A C 1
ATOM 881 O O . ALA A 1 116 ? -6.596 8.659 -6.296 1.00 93.25 116 ALA A O 1
ATOM 882 N N . ALA A 1 117 ? -8.208 8.463 -7.841 1.00 93.38 117 ALA A N 1
ATOM 883 C CA . ALA A 1 117 ? -9.233 9.130 -7.043 1.00 93.38 117 ALA A CA 1
ATOM 884 C C . ALA A 1 117 ? -9.559 8.355 -5.758 1.00 93.38 117 ALA A C 1
ATOM 886 O O . ALA A 1 117 ? -9.679 8.965 -4.700 1.00 93.38 117 ALA A O 1
ATOM 887 N N . GLU A 1 118 ? -9.634 7.025 -5.835 1.00 93.06 118 GLU A N 1
ATOM 888 C CA . GLU A 1 118 ? -9.925 6.168 -4.684 1.00 93.06 118 GLU A CA 1
ATOM 889 C C . GLU A 1 118 ? -8.750 6.134 -3.695 1.00 93.06 118 GLU A C 1
ATOM 891 O O . GLU A 1 118 ? -8.950 6.290 -2.492 1.00 93.06 118 GLU A O 1
ATOM 896 N N . ALA A 1 119 ? -7.515 6.038 -4.199 1.00 93.06 119 ALA A N 1
ATOM 897 C CA . ALA A 1 119 ? -6.312 6.110 -3.370 1.00 93.06 119 ALA A CA 1
ATOM 898 C C . ALA A 1 119 ? -6.206 7.448 -2.614 1.00 93.06 119 ALA A C 1
ATOM 900 O O . ALA A 1 119 ? -5.935 7.469 -1.412 1.00 93.06 119 ALA A O 1
ATOM 901 N N . ARG A 1 120 ? -6.482 8.573 -3.291 1.00 91.62 120 ARG A N 1
ATOM 902 C CA . ARG A 1 120 ? -6.511 9.899 -2.652 1.00 91.62 120 ARG A CA 1
ATOM 903 C C . ARG A 1 120 ? -7.647 10.028 -1.641 1.00 91.62 120 ARG A C 1
ATOM 905 O O . ARG A 1 120 ? -7.428 10.600 -0.580 1.00 91.62 120 ARG A O 1
ATOM 912 N N . ALA A 1 121 ? -8.830 9.491 -1.946 1.00 91.81 121 ALA A N 1
ATOM 913 C CA . ALA A 1 121 ? -9.957 9.494 -1.017 1.00 91.81 121 ALA A CA 1
ATOM 914 C C . ALA A 1 121 ? -9.618 8.746 0.280 1.00 91.81 121 ALA A C 1
ATOM 916 O O . ALA A 1 121 ? -9.927 9.247 1.356 1.00 91.81 121 ALA A O 1
ATOM 917 N N . LEU A 1 122 ? -8.915 7.609 0.192 1.00 90.69 122 LEU A N 1
ATOM 918 C CA . LEU A 1 122 ? -8.434 6.883 1.368 1.00 90.69 122 LEU A CA 1
ATOM 919 C C . LEU A 1 122 ? -7.460 7.722 2.207 1.00 90.69 122 LEU A C 1
ATOM 921 O O . LEU A 1 122 ? -7.619 7.806 3.419 1.00 90.69 122 LEU A O 1
ATOM 925 N N . ALA A 1 123 ? -6.448 8.328 1.581 1.00 88.38 123 ALA A N 1
ATOM 926 C CA . ALA A 1 123 ? -5.456 9.124 2.309 1.00 88.38 123 ALA A CA 1
ATOM 927 C C . ALA A 1 123 ? -6.039 10.410 2.916 1.00 88.38 123 ALA A C 1
ATOM 929 O O . ALA A 1 123 ? -5.533 10.896 3.924 1.00 88.38 123 ALA A O 1
ATOM 930 N N . ALA A 1 124 ? -7.097 10.956 2.313 1.00 90.62 124 ALA A N 1
ATOM 931 C CA . ALA A 1 124 ? -7.796 12.138 2.805 1.00 90.62 124 ALA A CA 1
ATOM 932 C C . ALA A 1 124 ? -8.886 11.822 3.847 1.00 90.62 124 ALA A C 1
ATOM 934 O O . ALA A 1 124 ? -9.460 12.753 4.418 1.00 90.62 124 ALA A O 1
ATOM 935 N N . ASP A 1 125 ? -9.204 10.547 4.093 1.00 91.19 125 ASP A N 1
ATOM 936 C CA . ASP A 1 125 ? -10.260 10.166 5.026 1.00 91.19 125 ASP A CA 1
ATOM 937 C C . ASP A 1 125 ? -9.838 10.424 6.480 1.00 91.19 125 ASP A C 1
ATOM 939 O O . ASP A 1 125 ? -9.156 9.624 7.119 1.00 91.19 125 ASP A O 1
ATOM 943 N N . ALA A 1 126 ? -10.305 11.544 7.033 1.00 89.62 126 ALA A N 1
ATOM 944 C CA . ALA A 1 126 ? -10.092 11.907 8.431 1.00 89.62 126 ALA A CA 1
ATOM 945 C C . ALA A 1 126 ? -10.755 10.932 9.427 1.00 89.62 126 ALA A C 1
ATOM 947 O O . ALA A 1 126 ? -10.412 10.941 10.609 1.00 89.62 126 ALA A O 1
ATOM 948 N N . GLY A 1 127 ? -11.709 10.114 8.971 1.00 91.25 127 GLY A N 1
ATOM 949 C CA . GLY A 1 127 ? -12.335 9.046 9.746 1.00 91.25 127 GLY A CA 1
ATOM 950 C C . GLY A 1 127 ? -11.570 7.721 9.708 1.00 91.25 127 GLY A C 1
ATOM 951 O O . GLY A 1 127 ? -11.958 6.786 10.416 1.00 91.25 127 GLY A O 1
ATOM 952 N N . ALA A 1 128 ? -10.491 7.621 8.923 1.00 92.06 128 ALA A N 1
ATOM 953 C CA . ALA A 1 128 ? -9.726 6.392 8.802 1.00 92.06 128 ALA A CA 1
ATOM 954 C C . ALA A 1 128 ? -9.047 6.025 10.131 1.00 92.06 128 ALA A C 1
ATOM 956 O O . ALA A 1 128 ? -8.298 6.798 10.730 1.00 92.06 128 ALA A O 1
ATOM 957 N N . VAL A 1 129 ? -9.278 4.796 10.587 1.00 92.56 129 VAL A N 1
ATOM 958 C CA . VAL A 1 129 ? -8.673 4.257 11.806 1.00 92.56 129 VAL A CA 1
ATOM 959 C C . VAL A 1 129 ? -7.434 3.457 11.432 1.00 92.56 129 VAL A C 1
ATOM 961 O O . VAL A 1 129 ? -7.536 2.420 10.774 1.00 92.56 129 VAL A O 1
ATOM 964 N N . MET A 1 130 ? -6.261 3.902 11.880 1.00 94.06 130 MET A N 1
ATOM 965 C CA . MET A 1 130 ? -5.025 3.137 11.721 1.00 94.06 130 MET A CA 1
ATOM 966 C C . MET A 1 130 ? -5.077 1.862 12.568 1.00 94.06 130 MET A C 1
ATOM 968 O O . MET A 1 130 ? -5.197 1.917 13.790 1.00 94.06 130 MET A O 1
ATOM 972 N N . LEU A 1 131 ? -4.972 0.710 11.908 1.00 91.38 131 LEU A N 1
ATOM 973 C CA . LEU A 1 131 ? -4.974 -0.605 12.547 1.00 91.38 131 LEU A CA 1
ATOM 974 C C . LEU A 1 131 ? -3.554 -1.101 12.814 1.00 91.38 131 LEU A C 1
ATOM 976 O O . LEU A 1 131 ? -3.279 -1.690 13.857 1.00 91.38 131 LEU A O 1
ATOM 980 N N . GLN A 1 132 ? -2.654 -0.893 11.853 1.00 93.50 132 GLN A N 1
ATOM 981 C CA . GLN A 1 132 ? -1.294 -1.413 11.909 1.00 93.50 132 GLN A CA 1
ATOM 982 C C . GLN A 1 132 ? -0.346 -0.515 11.114 1.00 93.50 132 GLN A C 1
ATOM 984 O O . GLN A 1 132 ? -0.690 -0.024 10.042 1.00 93.50 132 GLN A O 1
ATOM 989 N N . ARG A 1 133 ? 0.876 -0.358 11.624 1.00 95.38 133 ARG A N 1
ATOM 990 C CA . ARG A 1 133 ? 2.001 0.246 10.908 1.00 95.38 133 ARG A CA 1
ATOM 991 C C . ARG A 1 133 ? 3.065 -0.820 10.689 1.00 95.38 133 ARG A C 1
ATOM 993 O O . ARG A 1 133 ? 3.563 -1.397 11.655 1.00 95.38 133 ARG A O 1
ATOM 1000 N N . ILE A 1 134 ? 3.399 -1.088 9.434 1.00 93.00 134 ILE A N 1
ATOM 1001 C CA . ILE A 1 134 ? 4.405 -2.074 9.044 1.00 93.00 134 ILE A CA 1
ATOM 1002 C C . ILE A 1 134 ? 5.633 -1.310 8.570 1.00 93.00 134 ILE A C 1
ATOM 1004 O O . ILE A 1 134 ? 5.596 -0.652 7.534 1.00 93.00 134 ILE A O 1
ATOM 1008 N N . VAL A 1 135 ? 6.711 -1.361 9.351 1.00 92.44 135 VAL A N 1
ATOM 1009 C CA . VAL A 1 135 ? 7.969 -0.706 8.980 1.00 92.44 135 VAL A CA 1
ATOM 1010 C C . VAL A 1 135 ? 8.670 -1.538 7.921 1.00 92.44 135 VAL A C 1
ATOM 1012 O O . VAL A 1 135 ? 8.902 -2.732 8.098 1.00 92.44 135 VAL A O 1
ATOM 1015 N N . VAL A 1 136 ? 9.033 -0.870 6.840 1.00 87.50 136 VAL A N 1
ATOM 1016 C CA . VAL A 1 136 ? 9.705 -1.441 5.691 1.00 87.50 136 VAL A CA 1
ATOM 1017 C C . VAL A 1 136 ? 11.202 -1.167 5.849 1.00 87.50 136 VAL A C 1
ATOM 1019 O O . VAL A 1 136 ? 11.707 -0.095 5.514 1.00 87.50 136 VAL A O 1
ATOM 1022 N N . LEU A 1 137 ? 11.912 -2.118 6.461 1.00 77.19 137 LEU A N 1
ATOM 1023 C CA . LEU A 1 137 ? 13.358 -2.016 6.669 1.00 77.19 137 LEU A CA 1
ATOM 1024 C C . LEU A 1 137 ? 14.073 -2.136 5.307 1.00 77.19 137 LEU A C 1
ATOM 1026 O O . LEU A 1 137 ? 13.727 -2.973 4.485 1.00 77.19 137 LEU A O 1
ATOM 1030 N N . SER A 1 138 ? 15.018 -1.233 5.058 1.00 65.69 138 SER A N 1
ATOM 1031 C CA . SER A 1 138 ? 15.558 -0.850 3.743 1.00 65.69 138 SER A CA 1
ATOM 1032 C C . SER A 1 138 ? 16.137 -1.957 2.849 1.00 65.69 138 SER A C 1
ATOM 1034 O O . SER A 1 138 ? 16.873 -2.807 3.345 1.00 65.69 138 SER A O 1
ATOM 1036 N N . GLY A 1 139 ? 15.955 -1.771 1.527 1.00 59.16 139 GLY A N 1
ATOM 1037 C CA . GLY A 1 139 ? 16.784 -2.312 0.437 1.00 59.16 139 GLY A CA 1
ATOM 1038 C C . GLY A 1 139 ? 16.014 -3.076 -0.650 1.00 59.16 139 GLY A C 1
ATOM 1039 O O . GLY A 1 139 ? 16.297 -4.249 -0.843 1.00 59.16 139 GLY A O 1
ATOM 1040 N N . PHE A 1 140 ? 15.034 -2.460 -1.333 1.00 62.62 140 PHE A N 1
ATOM 1041 C CA . PHE A 1 140 ? 14.360 -3.101 -2.487 1.00 62.62 140 PHE A CA 1
ATOM 1042 C C . PHE A 1 140 ? 15.223 -3.162 -3.736 1.00 62.62 140 PHE A C 1
ATOM 1044 O O . PHE A 1 140 ? 14.960 -3.952 -4.641 1.00 62.62 140 PHE A O 1
ATOM 1051 N N . ASP A 1 141 ? 16.285 -2.366 -3.754 1.00 57.66 141 ASP A N 1
ATOM 1052 C CA . ASP A 1 141 ? 17.342 -2.524 -4.721 1.00 57.66 141 ASP A CA 1
ATOM 1053 C C . ASP A 1 141 ? 17.932 -3.927 -4.514 1.00 57.66 141 ASP A C 1
ATOM 1055 O O . ASP A 1 141 ? 18.568 -4.189 -3.494 1.00 57.66 141 ASP A O 1
ATOM 1059 N N . LEU A 1 142 ? 17.776 -4.799 -5.517 1.00 54.41 142 LEU A N 1
ATOM 1060 C CA . LEU A 1 142 ? 18.615 -5.981 -5.785 1.00 54.41 142 LEU A CA 1
ATOM 1061 C C . LEU A 1 142 ? 18.113 -7.375 -5.368 1.00 54.41 142 LEU A C 1
ATOM 1063 O O . LEU A 1 142 ? 18.897 -8.314 -5.509 1.00 54.41 142 LEU A O 1
ATOM 1067 N N . VAL A 1 143 ? 16.864 -7.591 -4.935 1.00 62.41 143 VAL A N 1
ATOM 1068 C CA . VAL A 1 143 ? 16.352 -8.980 -4.873 1.00 62.41 143 VAL A CA 1
ATOM 1069 C C . VAL A 1 143 ? 15.596 -9.287 -6.168 1.00 62.41 143 VAL A C 1
ATOM 1071 O O . VAL A 1 143 ? 14.443 -8.871 -6.297 1.00 62.41 143 VAL A O 1
ATOM 1074 N N . PRO A 1 144 ? 16.224 -9.965 -7.153 1.00 66.81 144 PRO A N 1
ATOM 1075 C CA . PRO A 1 144 ? 15.503 -10.413 -8.335 1.00 66.81 144 PRO A CA 1
ATOM 1076 C C . PRO A 1 144 ? 14.347 -11.314 -7.905 1.00 66.81 144 PRO A C 1
ATOM 1078 O O . PRO A 1 144 ? 14.470 -12.061 -6.931 1.00 66.81 144 PRO A O 1
ATOM 1081 N N . LEU A 1 145 ? 13.237 -11.223 -8.639 1.00 69.44 145 LEU A N 1
ATOM 1082 C CA . LEU A 1 145 ? 12.046 -12.043 -8.429 1.00 69.44 145 LEU A CA 1
ATOM 1083 C C . LEU A 1 145 ? 12.458 -13.516 -8.244 1.00 69.44 145 LEU A C 1
ATOM 1085 O O . LEU A 1 145 ? 13.048 -14.087 -9.167 1.00 69.44 145 LEU A O 1
ATOM 1089 N N . PRO A 1 146 ? 12.214 -14.124 -7.069 1.00 63.28 146 PRO A N 1
ATOM 1090 C CA . PRO A 1 146 ? 12.605 -15.504 -6.830 1.00 63.28 146 PRO A CA 1
ATOM 1091 C C . PRO A 1 146 ? 11.930 -16.425 -7.852 1.00 63.28 146 PRO A C 1
ATOM 1093 O O . PRO A 1 146 ? 10.712 -16.395 -8.040 1.00 63.28 146 PRO A O 1
ATOM 1096 N N . GLU A 1 147 ? 12.733 -17.238 -8.543 1.00 73.25 147 GLU A N 1
ATOM 1097 C CA . GLU A 1 147 ? 12.221 -18.170 -9.546 1.00 73.25 147 GLU A CA 1
ATOM 1098 C C . GLU A 1 147 ? 11.230 -19.149 -8.901 1.00 73.25 147 GLU A C 1
ATOM 1100 O O . GLU A 1 147 ? 11.574 -19.902 -7.989 1.00 73.25 147 GLU A O 1
ATOM 1105 N N . GLY A 1 148 ? 9.992 -19.154 -9.397 1.00 73.19 148 GLY A N 1
ATOM 1106 C CA . GLY A 1 148 ? 8.942 -20.064 -8.937 1.00 73.19 148 GLY A CA 1
ATOM 1107 C C . GLY A 1 148 ? 8.131 -19.576 -7.735 1.00 73.19 148 GLY A C 1
ATOM 1108 O O . GLY A 1 148 ? 7.222 -20.297 -7.321 1.00 73.19 148 GLY A O 1
ATOM 1109 N N . GLU A 1 149 ? 8.402 -18.383 -7.198 1.00 80.06 149 GLU A N 1
ATOM 1110 C CA . GLU A 1 149 ? 7.500 -17.756 -6.231 1.00 80.06 149 GLU A CA 1
ATOM 1111 C C . GLU A 1 149 ? 6.356 -17.042 -6.954 1.00 80.06 149 GLU A C 1
ATOM 1113 O O . GLU A 1 149 ? 6.516 -16.468 -8.034 1.00 80.06 149 GLU A O 1
ATOM 1118 N N . HIS A 1 150 ? 5.169 -17.125 -6.364 1.00 88.19 150 HIS A N 1
ATOM 1119 C CA . HIS A 1 150 ? 3.991 -16.462 -6.890 1.00 88.19 150 HIS A CA 1
ATOM 1120 C C . HIS A 1 150 ? 4.059 -14.965 -6.590 1.00 88.19 150 HIS A C 1
ATOM 1122 O O . HIS A 1 150 ? 4.297 -14.574 -5.451 1.00 88.19 150 HIS A O 1
ATOM 1128 N N . VAL A 1 151 ? 3.847 -14.144 -7.615 1.00 89.75 151 VAL A N 1
ATOM 1129 C CA . VAL A 1 151 ? 3.890 -12.681 -7.540 1.00 89.75 151 VAL A CA 1
ATOM 1130 C C . VAL A 1 151 ? 2.603 -12.163 -8.175 1.00 89.75 151 VAL A C 1
ATOM 1132 O O . VAL A 1 151 ? 2.294 -12.571 -9.303 1.00 89.75 151 VAL A O 1
ATOM 1135 N N . PRO A 1 152 ? 1.837 -11.287 -7.500 1.00 92.00 152 PRO A N 1
ATOM 1136 C CA . PRO A 1 152 ? 0.615 -10.754 -8.080 1.00 92.00 152 PRO A CA 1
ATOM 1137 C C . PRO A 1 152 ? 0.936 -9.949 -9.337 1.00 92.00 152 PRO A C 1
ATOM 1139 O O . PRO A 1 152 ? 1.976 -9.297 -9.438 1.00 92.00 152 PRO A O 1
ATOM 1142 N N . ALA A 1 153 ? 0.019 -9.956 -10.303 1.00 93.50 153 ALA A N 1
ATOM 1143 C CA . ALA A 1 153 ? 0.142 -9.048 -11.431 1.00 93.50 153 ALA A CA 1
ATOM 1144 C C . ALA A 1 153 ? -0.054 -7.604 -10.940 1.00 93.50 153 ALA A C 1
ATOM 1146 O O . ALA A 1 153 ? -1.006 -7.324 -10.209 1.00 93.50 153 ALA A O 1
ATOM 1147 N N . PHE A 1 154 ? 0.828 -6.699 -11.364 1.00 95.81 154 PHE A N 1
ATOM 1148 C CA . PHE A 1 154 ? 0.745 -5.263 -11.100 1.00 95.81 154 PHE A CA 1
ATOM 1149 C C . PHE A 1 154 ? 0.320 -4.518 -12.373 1.00 95.81 154 PHE A C 1
ATOM 1151 O O . PHE A 1 154 ? 0.727 -4.917 -13.465 1.00 95.81 154 PHE A O 1
ATOM 1158 N N . PRO A 1 155 ? -0.469 -3.434 -12.271 1.00 96.62 155 PRO A N 1
ATOM 1159 C CA . PRO A 1 155 ? -0.911 -2.643 -13.416 1.00 96.62 155 PRO A CA 1
ATOM 1160 C C . PRO A 1 155 ? 0.177 -1.646 -13.856 1.00 96.62 155 PRO A C 1
ATOM 1162 O O . PRO A 1 155 ? -0.093 -0.454 -13.970 1.00 96.62 155 PRO A O 1
ATOM 1165 N N . THR A 1 156 ? 1.407 -2.130 -14.036 1.00 96.19 156 THR A N 1
ATOM 1166 C CA . THR A 1 156 ? 2.533 -1.355 -14.581 1.00 96.19 156 THR A CA 1
ATOM 1167 C C . THR A 1 156 ? 2.471 -1.333 -16.108 1.00 96.19 156 THR A C 1
ATOM 1169 O O . THR A 1 156 ? 1.954 -2.271 -16.723 1.00 96.19 156 THR A O 1
ATOM 1172 N N . ASP A 1 157 ? 2.990 -0.270 -16.723 1.00 93.62 157 ASP A N 1
ATOM 1173 C CA . ASP A 1 157 ? 3.165 -0.184 -18.178 1.00 93.62 157 ASP A CA 1
ATOM 1174 C C . ASP A 1 157 ? 4.483 -0.819 -18.671 1.00 93.62 157 ASP A C 1
ATOM 1176 O O . ASP A 1 157 ? 4.695 -0.935 -19.879 1.00 93.62 157 ASP A O 1
ATOM 1180 N N . GLY A 1 158 ? 5.337 -1.299 -17.760 1.00 93.56 158 GLY A N 1
ATOM 1181 C CA . GLY A 1 158 ? 6.658 -1.818 -18.096 1.00 93.56 158 GLY A CA 1
ATOM 1182 C C . GLY A 1 158 ? 7.017 -3.168 -17.489 1.00 93.56 158 GLY A C 1
ATOM 1183 O O . GLY A 1 158 ? 6.176 -4.036 -17.247 1.00 93.56 158 GLY A O 1
ATOM 1184 N N . THR A 1 159 ? 8.322 -3.388 -17.313 1.00 93.62 159 THR A N 1
ATOM 1185 C CA . THR A 1 159 ? 8.853 -4.674 -16.842 1.00 93.62 159 THR A CA 1
ATOM 1186 C C . THR A 1 159 ? 9.105 -4.632 -15.345 1.00 93.62 159 THR A C 1
ATOM 1188 O O . THR A 1 159 ? 9.919 -3.839 -14.868 1.00 93.62 159 THR A O 1
ATOM 1191 N N . MET A 1 160 ? 8.454 -5.536 -14.612 1.00 93.50 160 MET A N 1
ATOM 1192 C CA . MET A 1 160 ? 8.717 -5.756 -13.191 1.00 93.50 160 MET A CA 1
ATOM 1193 C C . MET A 1 160 ? 10.194 -6.094 -12.953 1.00 93.50 160 MET A C 1
ATOM 1195 O O . MET A 1 160 ? 10.706 -7.066 -13.504 1.00 93.50 160 MET A O 1
ATOM 1199 N N . GLN A 1 161 ? 10.860 -5.308 -12.108 1.00 91.88 161 GLN A N 1
ATOM 1200 C CA . GLN A 1 161 ? 12.267 -5.499 -11.740 1.00 91.88 161 GLN A CA 1
ATOM 1201 C C . GLN A 1 161 ? 12.398 -6.291 -10.438 1.00 91.88 161 GLN A C 1
ATOM 1203 O O . GLN A 1 161 ? 13.253 -7.166 -10.311 1.00 91.88 161 GLN A O 1
ATOM 1208 N N . TRP A 1 162 ? 11.529 -5.998 -9.470 1.00 91.50 162 TRP A N 1
ATOM 1209 C CA . TRP A 1 162 ? 11.501 -6.651 -8.165 1.00 91.50 162 TRP A CA 1
ATOM 1210 C C . TRP A 1 162 ? 10.088 -6.621 -7.581 1.00 91.50 162 TRP A C 1
ATOM 1212 O O . TRP A 1 162 ? 9.304 -5.718 -7.874 1.00 91.50 162 TRP A O 1
ATOM 1222 N N . ALA A 1 163 ? 9.765 -7.597 -6.735 1.00 92.06 163 ALA A N 1
ATOM 1223 C CA . ALA A 1 163 ? 8.554 -7.615 -5.920 1.00 92.06 163 ALA A CA 1
ATOM 1224 C C . ALA A 1 163 ? 8.841 -8.335 -4.600 1.00 92.06 163 ALA A C 1
ATOM 1226 O O . ALA A 1 163 ? 9.557 -9.335 -4.579 1.00 92.06 163 ALA A O 1
ATOM 1227 N N . VAL A 1 164 ? 8.294 -7.825 -3.499 1.00 91.44 164 VAL A N 1
ATOM 1228 C CA . VAL A 1 164 ? 8.519 -8.355 -2.152 1.00 91.44 164 VAL A CA 1
ATOM 1229 C C . VAL A 1 164 ? 7.203 -8.416 -1.393 1.00 91.44 164 VAL A C 1
ATOM 1231 O O . VAL A 1 164 ? 6.475 -7.424 -1.294 1.00 91.44 164 VAL A O 1
ATOM 1234 N N . LEU A 1 165 ? 6.932 -9.578 -0.803 1.00 92.44 165 LEU A N 1
ATOM 1235 C CA . LEU A 1 165 ? 5.876 -9.753 0.182 1.00 92.44 165 LEU A CA 1
ATOM 1236 C C . LEU A 1 165 ? 6.296 -9.085 1.495 1.00 92.44 165 LEU A C 1
ATOM 1238 O O . LEU A 1 165 ? 7.219 -9.532 2.174 1.00 92.44 165 LEU A O 1
ATOM 1242 N N . VAL A 1 166 ? 5.603 -8.017 1.872 1.00 91.94 166 VAL A N 1
ATOM 1243 C CA . VAL A 1 166 ? 5.918 -7.229 3.070 1.00 91.94 166 VAL A CA 1
ATOM 1244 C C . VAL A 1 166 ? 5.291 -7.840 4.311 1.00 91.94 166 VAL A C 1
ATOM 1246 O O . VAL A 1 166 ? 5.920 -7.912 5.367 1.00 91.94 166 VAL A O 1
ATOM 1249 N N . ALA A 1 167 ? 4.026 -8.245 4.211 1.00 92.81 167 ALA A N 1
ATOM 1250 C CA . ALA A 1 167 ? 3.278 -8.764 5.344 1.00 92.81 167 ALA A CA 1
ATOM 1251 C C . ALA A 1 167 ? 2.052 -9.562 4.908 1.00 92.81 167 ALA A C 1
ATOM 1253 O O . ALA A 1 167 ? 1.504 -9.357 3.831 1.00 92.81 167 ALA A O 1
ATOM 1254 N N . HIS A 1 168 ? 1.559 -10.386 5.827 1.00 92.94 168 HIS A N 1
ATOM 1255 C CA . HIS A 1 168 ? 0.174 -10.839 5.814 1.00 92.94 168 HIS A CA 1
ATOM 1256 C C . HIS A 1 168 ? -0.606 -10.027 6.850 1.00 92.94 168 HIS A C 1
ATOM 1258 O O . HIS A 1 168 ? -0.296 -10.089 8.042 1.00 92.94 168 HIS A O 1
ATOM 1264 N N . SER A 1 169 ? -1.609 -9.262 6.420 1.00 90.31 169 SER A N 1
ATOM 1265 C CA . SER A 1 169 ? -2.427 -8.433 7.309 1.00 90.31 169 SER A CA 1
ATOM 1266 C C . SER A 1 169 ? -3.906 -8.589 6.979 1.00 90.31 169 SER A C 1
ATOM 1268 O O . SER A 1 169 ? -4.320 -8.447 5.834 1.00 90.31 169 SER A O 1
ATOM 1270 N N . HIS A 1 170 ? -4.713 -8.916 7.993 1.00 89.31 170 HIS A N 1
ATOM 1271 C CA . HIS A 1 170 ? -6.172 -9.062 7.874 1.00 89.31 170 HIS A CA 1
ATOM 1272 C C . HIS A 1 170 ? -6.630 -10.009 6.744 1.00 89.31 170 HIS A C 1
ATOM 1274 O O . HIS A 1 170 ? -7.684 -9.815 6.142 1.00 89.31 170 HIS A O 1
ATOM 1280 N N . GLY A 1 171 ? -5.844 -11.057 6.476 1.00 88.88 171 GLY A N 1
ATOM 1281 C CA . GLY A 1 171 ? -6.127 -12.042 5.428 1.00 88.88 171 GLY A CA 1
ATOM 1282 C C . GLY A 1 171 ? -5.642 -11.653 4.030 1.00 88.88 171 GLY A C 1
ATOM 1283 O O . GLY A 1 171 ? -5.904 -12.403 3.101 1.00 88.88 171 GLY A O 1
ATOM 1284 N N . TRP A 1 172 ? -4.934 -10.531 3.887 1.00 93.00 172 TRP A N 1
ATOM 1285 C CA . TRP A 1 172 ? -4.326 -10.086 2.634 1.00 93.00 172 TRP A CA 1
ATOM 1286 C C . TRP A 1 172 ? -2.804 -10.213 2.694 1.00 93.00 172 TRP A C 1
ATOM 1288 O O . TRP A 1 172 ? -2.182 -9.813 3.682 1.00 93.00 172 TRP A O 1
ATOM 1298 N N . ALA A 1 173 ? -2.211 -10.755 1.636 1.00 94.19 173 ALA A N 1
ATOM 1299 C CA . ALA A 1 173 ? -0.787 -10.673 1.357 1.00 94.19 173 ALA A CA 1
ATOM 1300 C C . ALA A 1 173 ? -0.494 -9.297 0.744 1.00 94.19 173 ALA A C 1
ATOM 1302 O O . ALA A 1 173 ? -1.037 -8.943 -0.301 1.00 94.19 173 ALA A O 1
ATOM 1303 N N . VAL A 1 174 ? 0.316 -8.492 1.427 1.00 95.38 174 VAL A N 1
ATOM 1304 C CA . VAL A 1 174 ? 0.650 -7.125 1.018 1.00 95.38 174 VAL A CA 1
ATOM 1305 C C . VAL A 1 174 ? 2.015 -7.131 0.358 1.00 95.38 174 VAL A C 1
ATOM 1307 O O . VAL A 1 174 ? 3.012 -7.477 0.994 1.00 95.38 174 VAL A O 1
ATOM 1310 N N . TRP A 1 175 ? 2.055 -6.705 -0.895 1.00 95.75 175 TRP A N 1
ATOM 1311 C CA . TRP A 1 175 ? 3.238 -6.705 -1.738 1.00 95.75 175 TRP A CA 1
ATOM 1312 C C . TRP A 1 175 ? 3.629 -5.288 -2.119 1.00 95.75 175 TRP A C 1
ATOM 1314 O O . TRP A 1 175 ? 2.769 -4.467 -2.430 1.00 95.75 175 TRP A O 1
ATOM 1324 N N . ILE A 1 176 ? 4.928 -5.028 -2.167 1.00 94.25 176 ILE A N 1
ATOM 1325 C CA . ILE A 1 176 ? 5.495 -3.846 -2.817 1.00 94.25 176 ILE A CA 1
ATOM 1326 C C . ILE A 1 176 ? 6.403 -4.290 -3.938 1.00 94.25 176 ILE A C 1
ATOM 1328 O O . ILE A 1 176 ? 7.028 -5.348 -3.859 1.00 94.25 176 ILE A O 1
ATOM 1332 N N . ALA A 1 177 ? 6.450 -3.493 -4.989 1.00 94.06 177 ALA A N 1
ATOM 1333 C CA . ALA A 1 177 ? 7.174 -3.863 -6.180 1.00 94.06 177 ALA A CA 1
ATOM 1334 C C . ALA A 1 177 ? 7.703 -2.631 -6.910 1.00 94.06 177 ALA A C 1
ATOM 1336 O O . ALA A 1 177 ? 7.202 -1.522 -6.710 1.00 94.06 177 ALA A O 1
ATOM 1337 N N . GLY A 1 178 ? 8.715 -2.838 -7.743 1.00 93.25 178 GLY A N 1
ATOM 1338 C CA . GLY A 1 178 ? 9.272 -1.809 -8.607 1.00 93.25 178 GLY A CA 1
ATOM 1339 C C . GLY A 1 178 ? 9.340 -2.301 -10.039 1.00 93.25 178 GLY A C 1
ATOM 1340 O O . GLY A 1 178 ? 9.728 -3.446 -10.294 1.00 93.25 178 GLY A O 1
ATOM 1341 N N . ALA A 1 179 ? 8.958 -1.436 -10.968 1.00 95.12 179 ALA A N 1
ATOM 1342 C CA . ALA A 1 179 ? 8.960 -1.716 -12.394 1.00 95.12 179 ALA A CA 1
ATOM 1343 C C . ALA A 1 179 ? 9.722 -0.634 -13.158 1.00 95.12 179 ALA A C 1
ATOM 1345 O O . ALA A 1 179 ? 9.787 0.516 -12.731 1.00 95.12 179 ALA A O 1
ATOM 1346 N N . ASP A 1 180 ? 10.299 -1.023 -14.289 1.00 95.88 180 ASP A N 1
ATOM 1347 C CA . ASP A 1 180 ? 10.856 -0.095 -15.269 1.00 95.88 180 ASP A CA 1
ATOM 1348 C C . ASP A 1 180 ? 9.784 0.156 -16.332 1.00 95.88 180 ASP A C 1
ATOM 1350 O O . ASP A 1 180 ? 9.592 -0.675 -17.229 1.00 95.88 180 ASP A O 1
ATOM 1354 N N . GLY A 1 181 ? 9.012 1.224 -16.114 1.00 94.81 181 GLY A N 1
ATOM 1355 C CA . GLY A 1 181 ? 7.874 1.657 -16.920 1.00 94.81 181 GLY A CA 1
ATOM 1356 C C . GLY A 1 181 ? 8.277 2.457 -18.156 1.00 94.81 181 GLY A C 1
ATOM 1357 O O . GLY A 1 181 ? 9.387 2.979 -18.253 1.00 94.81 181 GLY A O 1
ATOM 1358 N N . GLU A 1 182 ? 7.350 2.642 -19.097 1.00 95.44 182 GLU A N 1
ATOM 1359 C CA . GLU A 1 182 ? 7.593 3.455 -20.303 1.00 95.44 182 GLU A CA 1
ATOM 1360 C C . GLU A 1 182 ? 7.909 4.920 -19.964 1.00 95.44 182 GLU A C 1
ATOM 1362 O O . GLU A 1 182 ? 8.621 5.609 -20.701 1.00 95.44 182 GLU A O 1
ATOM 1367 N N . ARG A 1 183 ? 7.366 5.404 -18.842 1.00 95.19 183 ARG A N 1
ATOM 1368 C CA . ARG A 1 183 ? 7.521 6.784 -18.359 1.00 95.19 183 ARG A CA 1
ATOM 1369 C C . ARG A 1 183 ? 8.608 6.942 -17.293 1.00 95.19 183 ARG A C 1
ATOM 1371 O O . ARG A 1 183 ? 8.846 8.065 -16.856 1.00 95.19 183 ARG A O 1
ATOM 1378 N N . GLY A 1 184 ? 9.266 5.854 -16.900 1.00 95.81 184 GLY A N 1
ATOM 1379 C CA . GLY A 1 184 ? 10.287 5.823 -15.857 1.00 95.81 184 GLY A CA 1
ATOM 1380 C C . GLY A 1 184 ? 10.009 4.760 -14.799 1.00 95.81 184 GLY A C 1
ATOM 1381 O O . GLY A 1 184 ? 9.117 3.925 -14.944 1.00 95.81 184 GLY A O 1
ATOM 1382 N N . THR A 1 185 ? 10.783 4.800 -13.718 1.00 95.06 185 THR A N 1
ATOM 1383 C CA . THR A 1 185 ? 10.644 3.855 -12.607 1.00 95.06 185 THR A CA 1
ATOM 1384 C C . THR A 1 185 ? 9.281 4.007 -11.938 1.00 95.06 185 THR A C 1
ATOM 1386 O O . THR A 1 185 ? 8.919 5.097 -11.496 1.00 95.06 185 THR A O 1
ATOM 1389 N N . GLU A 1 186 ? 8.547 2.906 -11.807 1.00 95.94 186 GLU A N 1
ATOM 1390 C CA . GLU A 1 186 ? 7.273 2.844 -11.097 1.00 95.94 186 GLU A CA 1
ATOM 1391 C C . GLU A 1 186 ? 7.428 2.111 -9.763 1.00 95.94 186 GLU A C 1
ATOM 1393 O O . GLU A 1 186 ? 8.085 1.072 -9.670 1.00 95.94 186 GLU A O 1
ATOM 1398 N N . HIS A 1 187 ? 6.779 2.635 -8.729 1.00 95.06 187 HIS A N 1
ATOM 1399 C CA . HIS A 1 187 ? 6.571 1.969 -7.453 1.00 95.06 187 HIS A CA 1
ATOM 1400 C C . HIS A 1 187 ? 5.138 1.463 -7.370 1.00 95.06 187 HIS A C 1
ATOM 1402 O O . HIS A 1 187 ? 4.177 2.208 -7.574 1.00 95.06 187 HIS A O 1
ATOM 1408 N N . CYS A 1 188 ? 4.998 0.188 -7.032 1.00 96.44 188 CYS A N 1
ATOM 1409 C CA . CYS A 1 188 ? 3.722 -0.491 -6.979 1.00 96.44 188 CYS A CA 1
ATOM 1410 C C . CYS A 1 188 ? 3.430 -1.040 -5.581 1.00 96.44 188 CYS A C 1
ATOM 1412 O O . CYS A 1 188 ? 4.324 -1.469 -4.851 1.00 96.44 188 CYS A O 1
ATOM 1414 N N . LEU A 1 189 ? 2.149 -1.056 -5.232 1.00 96.88 189 LEU A N 1
ATOM 1415 C CA . LEU A 1 189 ? 1.600 -1.659 -4.024 1.00 96.88 189 LEU A CA 1
ATOM 1416 C C . LEU A 1 189 ? 0.451 -2.574 -4.447 1.00 96.88 189 LEU A C 1
ATOM 1418 O O . LEU A 1 189 ? -0.375 -2.181 -5.273 1.00 96.88 189 LEU A O 1
ATOM 1422 N N . ALA A 1 190 ? 0.392 -3.778 -3.886 1.00 97.38 190 ALA A N 1
ATOM 1423 C CA . ALA A 1 190 ? -0.713 -4.702 -4.092 1.00 97.38 190 ALA A CA 1
ATOM 1424 C C . ALA A 1 190 ? -1.153 -5.365 -2.787 1.00 97.38 190 ALA A C 1
ATOM 1426 O O . ALA A 1 190 ? -0.353 -5.604 -1.883 1.00 97.38 190 ALA A O 1
ATOM 1427 N N . ALA A 1 191 ? -2.440 -5.677 -2.711 1.00 96.06 191 ALA A N 1
ATOM 1428 C CA . ALA A 1 191 ? -3.035 -6.528 -1.698 1.00 96.06 191 ALA A CA 1
ATOM 1429 C C . ALA A 1 191 ? -3.692 -7.711 -2.410 1.00 96.06 191 ALA A C 1
ATOM 1431 O O . ALA A 1 191 ? -4.603 -7.526 -3.214 1.00 96.06 191 ALA A O 1
ATOM 1432 N N . GLU A 1 192 ? -3.230 -8.918 -2.112 1.00 95.06 192 GLU A N 1
ATOM 1433 C CA . GLU A 1 192 ? -3.685 -10.161 -2.730 1.00 95.06 192 GLU A CA 1
ATOM 1434 C C . GLU A 1 192 ? -4.340 -11.085 -1.702 1.00 95.06 192 GLU A C 1
ATOM 1436 O O . GLU A 1 192 ? -3.878 -11.204 -0.562 1.00 95.06 192 GLU A O 1
ATOM 1441 N N . ARG A 1 193 ? -5.416 -11.756 -2.105 1.00 92.44 193 ARG A N 1
ATOM 1442 C CA . ARG A 1 193 ? -6.050 -12.819 -1.338 1.00 92.44 193 ARG A CA 1
ATOM 1443 C C . ARG A 1 193 ? -6.696 -13.824 -2.281 1.00 92.44 193 ARG A C 1
ATOM 1445 O O . ARG A 1 193 ? -7.611 -13.474 -3.015 1.00 92.44 193 ARG A O 1
ATOM 1452 N N . GLU A 1 194 ? -6.279 -15.081 -2.156 1.00 90.12 194 GLU A N 1
ATOM 1453 C CA . GLU A 1 194 ? -6.829 -16.214 -2.911 1.00 90.12 194 GLU A CA 1
ATOM 1454 C C . GLU A 1 194 ? -6.736 -15.997 -4.431 1.00 90.12 194 GLU A C 1
ATOM 1456 O O . GLU A 1 194 ? -5.664 -16.177 -5.001 1.00 90.12 194 GLU A O 1
ATOM 1461 N N . ASP A 1 195 ? -7.836 -15.636 -5.084 1.00 90.06 195 ASP A N 1
ATOM 1462 C CA . ASP A 1 195 ? -7.966 -15.434 -6.527 1.00 90.06 195 ASP A CA 1
ATOM 1463 C C . ASP A 1 195 ? -8.153 -13.961 -6.928 1.00 90.06 195 ASP A C 1
ATOM 1465 O O . ASP A 1 195 ? -8.330 -13.657 -8.111 1.00 90.06 195 ASP A O 1
ATOM 1469 N N . GLU A 1 196 ? -8.050 -13.036 -5.974 1.00 93.94 196 GLU A N 1
ATOM 1470 C CA . GLU A 1 196 ? -8.194 -11.600 -6.200 1.00 93.94 196 GLU A CA 1
ATOM 1471 C C . GLU A 1 196 ? -6.958 -10.826 -5.734 1.00 93.94 196 GLU A C 1
ATOM 1473 O O . GLU A 1 196 ? -6.405 -11.051 -4.655 1.00 93.94 196 GLU A O 1
ATOM 1478 N N . ALA A 1 197 ? -6.559 -9.837 -6.527 1.00 95.56 197 ALA A N 1
ATOM 1479 C CA . ALA A 1 197 ? -5.564 -8.848 -6.150 1.00 95.56 197 ALA A CA 1
ATOM 1480 C C . ALA A 1 197 ? -6.078 -7.445 -6.456 1.00 95.56 197 ALA A C 1
ATOM 1482 O O . ALA A 1 197 ? -6.749 -7.211 -7.456 1.00 95.56 197 ALA A O 1
ATOM 1483 N N . TRP A 1 198 ? -5.730 -6.489 -5.609 1.00 97.38 198 TRP A N 1
ATOM 1484 C CA . TRP A 1 198 ? -5.937 -5.068 -5.850 1.00 97.38 198 TRP A CA 1
ATOM 1485 C C . TRP A 1 198 ? -4.574 -4.411 -5.874 1.00 97.38 198 TRP A C 1
ATOM 1487 O O . TRP A 1 198 ? -3.761 -4.667 -4.989 1.00 97.38 198 TRP A O 1
ATOM 1497 N N . ALA A 1 199 ? -4.297 -3.601 -6.885 1.00 97.75 199 ALA A N 1
ATOM 1498 C CA . ALA A 1 199 ? -2.958 -3.081 -7.095 1.00 97.75 199 ALA A CA 1
ATOM 1499 C C . ALA A 1 199 ? -2.976 -1.672 -7.679 1.00 97.75 199 ALA A C 1
ATOM 1501 O O . ALA A 1 199 ? -3.903 -1.271 -8.383 1.00 97.75 199 ALA A O 1
ATOM 1502 N N . ARG A 1 200 ? -1.922 -0.916 -7.393 1.00 97.31 200 ARG A N 1
ATOM 1503 C CA . ARG A 1 200 ? -1.681 0.414 -7.946 1.00 97.31 200 ARG A CA 1
ATOM 1504 C C . ARG A 1 200 ? -0.189 0.598 -8.158 1.00 97.31 200 ARG A C 1
ATOM 1506 O O . ARG A 1 200 ? 0.593 0.161 -7.321 1.00 97.31 200 ARG A O 1
ATOM 1513 N N . CYS A 1 201 ? 0.168 1.270 -9.244 1.00 97.19 201 CYS A N 1
ATOM 1514 C CA . CYS A 1 201 ? 1.515 1.750 -9.516 1.00 97.19 201 CYS A CA 1
ATOM 1515 C C . CYS A 1 201 ? 1.479 3.275 -9.675 1.00 97.19 201 CYS A C 1
ATOM 1517 O O . CYS A 1 201 ? 0.474 3.825 -10.137 1.00 97.19 201 CYS A O 1
ATOM 1519 N N . VAL A 1 202 ? 2.545 3.943 -9.248 1.00 96.19 202 VAL A N 1
ATOM 1520 C CA . VAL A 1 202 ? 2.804 5.376 -9.452 1.00 96.19 202 VAL A CA 1
ATOM 1521 C C . VAL A 1 202 ? 4.261 5.547 -9.867 1.00 96.19 202 VAL A C 1
ATOM 1523 O O . VAL A 1 202 ? 5.081 4.683 -9.557 1.00 96.19 202 VAL A O 1
ATOM 1526 N N . LEU A 1 203 ? 4.605 6.640 -10.547 1.00 95.75 203 LEU A N 1
ATOM 1527 C CA . LEU A 1 203 ? 6.013 6.938 -10.819 1.00 95.75 203 LEU A CA 1
ATOM 1528 C C . LEU A 1 203 ? 6.744 7.206 -9.499 1.00 95.75 203 LEU A C 1
ATOM 1530 O O . LEU A 1 203 ? 6.193 7.835 -8.597 1.00 95.75 203 LEU A O 1
ATOM 1534 N N . ALA A 1 204 ? 7.978 6.718 -9.382 1.00 91.75 204 ALA A N 1
ATOM 1535 C CA . ALA A 1 204 ? 8.782 6.854 -8.169 1.00 91.75 204 ALA A CA 1
ATOM 1536 C C . ALA A 1 204 ? 9.004 8.329 -7.792 1.00 91.75 204 ALA A C 1
ATOM 1538 O O . ALA A 1 204 ? 8.919 8.675 -6.615 1.00 91.75 204 ALA A O 1
ATOM 1539 N N . ASP A 1 205 ? 9.211 9.190 -8.794 1.00 90.62 205 ASP A N 1
ATOM 1540 C CA . ASP A 1 205 ? 9.393 10.635 -8.612 1.00 90.62 205 ASP A CA 1
ATOM 1541 C C . ASP A 1 205 ? 8.095 11.357 -8.206 1.00 90.62 205 ASP A C 1
ATOM 1543 O O . ASP A 1 205 ? 8.153 12.415 -7.584 1.00 90.62 205 ASP A O 1
ATOM 1547 N N . ASP A 1 206 ? 6.930 10.770 -8.500 1.00 90.62 206 ASP A N 1
ATOM 1548 C CA . ASP A 1 206 ? 5.619 11.348 -8.192 1.00 90.62 206 ASP A CA 1
ATOM 1549 C C . ASP A 1 206 ? 5.063 10.852 -6.848 1.00 90.62 206 ASP A C 1
ATOM 1551 O O . ASP A 1 206 ? 3.975 11.255 -6.457 1.00 90.62 206 ASP A O 1
ATOM 1555 N N . GLN A 1 207 ? 5.751 9.967 -6.118 1.00 79.94 207 GLN A N 1
ATOM 1556 C CA . GLN A 1 207 ? 5.175 9.296 -4.943 1.00 79.94 207 GLN A CA 1
ATOM 1557 C C . GLN A 1 207 ? 4.814 10.251 -3.785 1.00 79.94 207 GLN A C 1
ATOM 1559 O O . GLN A 1 207 ? 3.949 9.926 -2.968 1.00 79.94 207 GLN A O 1
ATOM 1564 N N . ASP A 1 208 ? 5.452 11.420 -3.707 1.00 78.00 208 ASP A N 1
ATOM 1565 C CA . ASP A 1 208 ? 5.116 12.446 -2.711 1.00 78.00 208 ASP A CA 1
ATOM 1566 C C . ASP A 1 208 ? 3.828 13.218 -3.076 1.00 78.00 208 ASP A C 1
ATOM 1568 O O . ASP A 1 208 ? 3.104 13.666 -2.184 1.00 78.00 208 ASP A O 1
ATOM 1572 N N . ASP A 1 209 ? 3.504 13.314 -4.370 1.00 79.62 209 ASP A N 1
ATOM 1573 C CA . ASP A 1 209 ? 2.317 14.000 -4.902 1.00 79.62 209 ASP A CA 1
ATOM 1574 C C . ASP A 1 209 ? 1.153 13.027 -5.190 1.00 79.62 209 ASP A C 1
ATOM 1576 O O . ASP A 1 209 ? -0.032 13.373 -5.091 1.00 79.62 209 ASP A O 1
ATOM 1580 N N . GLU A 1 210 ? 1.473 11.777 -5.522 1.00 84.06 210 GLU A N 1
ATOM 1581 C CA . GLU A 1 210 ? 0.543 10.695 -5.799 1.00 84.06 210 GLU A CA 1
ATOM 1582 C C . GLU A 1 210 ? 0.531 9.654 -4.682 1.00 84.06 210 GLU A C 1
ATOM 1584 O O . GLU A 1 210 ? 1.473 8.899 -4.452 1.00 84.06 210 GLU A O 1
ATOM 1589 N N . VAL A 1 211 ? -0.629 9.527 -4.040 1.00 88.31 211 VAL A N 1
ATOM 1590 C CA . VAL A 1 211 ? -0.843 8.523 -3.000 1.00 88.31 211 VAL A CA 1
ATOM 1591 C C . VAL A 1 211 ? -0.746 7.113 -3.595 1.00 88.31 211 VAL A C 1
ATOM 1593 O O . VAL A 1 211 ? -1.629 6.661 -4.337 1.00 88.31 211 VAL A O 1
ATOM 1596 N N . LEU A 1 212 ? 0.298 6.380 -3.203 1.00 94.31 212 LEU A N 1
ATOM 1597 C CA . LEU A 1 212 ? 0.415 4.948 -3.449 1.00 94.31 212 LEU A CA 1
ATOM 1598 C C . LEU A 1 212 ? -0.370 4.174 -2.388 1.00 94.31 212 LEU A C 1
ATOM 1600 O O . LEU A 1 212 ? 0.154 3.761 -1.349 1.00 94.31 212 LEU A O 1
ATOM 1604 N N . ALA A 1 213 ? -1.665 4.020 -2.649 1.00 95.94 213 ALA A N 1
ATOM 1605 C CA . ALA A 1 213 ? -2.567 3.281 -1.788 1.00 95.94 213 ALA A CA 1
ATOM 1606 C C . ALA A 1 213 ? -3.494 2.348 -2.566 1.00 95.94 213 ALA A C 1
ATOM 1608 O O . ALA A 1 213 ? -3.841 2.594 -3.722 1.00 95.94 213 ALA A O 1
ATOM 1609 N N . VAL A 1 214 ? -3.899 1.279 -1.890 1.00 96.06 214 VAL A N 1
ATOM 1610 C CA . VAL A 1 214 ? -4.791 0.245 -2.399 1.00 96.06 214 VAL A CA 1
ATOM 1611 C C . VAL A 1 214 ? -5.906 0.035 -1.388 1.00 96.06 214 VAL A C 1
ATOM 1613 O O . VAL A 1 214 ? -5.660 -0.186 -0.203 1.00 96.06 214 VAL A O 1
ATOM 1616 N N . THR A 1 215 ? -7.140 0.088 -1.855 1.00 94.62 215 THR A N 1
ATOM 1617 C CA . THR A 1 215 ? -8.349 -0.178 -1.079 1.00 94.62 215 THR A CA 1
ATOM 1618 C C . THR A 1 215 ? -8.946 -1.498 -1.529 1.00 94.62 215 THR A C 1
ATOM 1620 O O . THR A 1 215 ? -9.149 -1.725 -2.717 1.00 94.62 215 THR A O 1
ATOM 1623 N N . VAL A 1 216 ? -9.260 -2.365 -0.572 1.00 92.62 216 VAL A N 1
ATOM 1624 C CA . VAL A 1 216 ? -9.887 -3.662 -0.845 1.00 92.62 216 VAL A CA 1
ATOM 1625 C C . VAL A 1 216 ? -11.323 -3.677 -0.318 1.00 92.62 216 VAL A C 1
ATOM 1627 O O . VAL A 1 216 ? -11.604 -3.075 0.730 1.00 92.62 216 VAL A O 1
ATOM 1630 N N . PRO A 1 217 ? -12.263 -4.338 -1.018 1.00 85.50 217 PRO A N 1
ATOM 1631 C CA . PRO A 1 217 ? -13.638 -4.453 -0.559 1.00 85.50 217 PRO A CA 1
ATOM 1632 C C . PRO A 1 217 ? -13.710 -5.201 0.778 1.00 85.50 217 PRO A C 1
ATOM 1634 O O . PRO A 1 217 ? -13.012 -6.188 1.024 1.00 85.50 217 PRO A O 1
ATOM 1637 N N . GLY A 1 218 ? -14.583 -4.725 1.666 1.00 70.94 218 GLY A N 1
ATOM 1638 C CA . GLY A 1 218 ? -14.802 -5.340 2.968 1.00 70.94 218 GLY A CA 1
ATOM 1639 C C . GLY A 1 218 ? -15.641 -6.612 2.879 1.00 70.94 218 GLY A C 1
ATOM 1640 O O . GLY A 1 218 ? -16.865 -6.550 2.946 1.00 70.94 218 GLY A O 1
ATOM 1641 N N . ALA A 1 219 ? -15.000 -7.782 2.810 1.00 54.75 219 ALA A N 1
ATOM 1642 C CA . ALA A 1 219 ? -15.606 -9.042 3.251 1.00 54.75 219 ALA A CA 1
ATOM 1643 C C . ALA A 1 219 ? -14.556 -10.069 3.724 1.00 54.75 219 ALA A C 1
ATOM 1645 O O . ALA A 1 219 ? -13.587 -10.344 3.022 1.00 54.75 219 ALA A O 1
ATOM 1646 N N . ALA A 1 220 ? -14.796 -10.580 4.945 1.00 51.19 220 ALA A N 1
ATOM 1647 C CA . ALA A 1 220 ? -14.240 -11.719 5.710 1.00 51.19 220 ALA A CA 1
ATOM 1648 C C . ALA A 1 220 ? -13.314 -12.707 4.956 1.00 51.19 220 ALA A C 1
ATOM 1650 O O . ALA A 1 220 ? -13.599 -13.085 3.835 1.00 51.19 220 ALA A O 1
ATOM 1651 N N . SER A 1 221 ? -12.236 -13.260 5.521 1.00 44.78 221 SER A N 1
ATOM 1652 C CA . SER A 1 221 ? -12.237 -14.119 6.713 1.00 44.78 221 SER A CA 1
ATOM 1653 C C . SER A 1 221 ? -10.807 -14.324 7.222 1.00 44.78 221 SER A C 1
ATOM 1655 O O . SER A 1 221 ? -9.930 -14.750 6.485 1.00 44.78 221 SER A O 1
ATOM 1657 N N . GLY A 1 222 ? -10.580 -14.086 8.506 1.00 44.06 222 GLY A N 1
ATOM 1658 C CA . GLY A 1 222 ? -9.339 -14.422 9.197 1.00 44.06 222 GLY A CA 1
ATOM 1659 C C . GLY A 1 222 ? -9.479 -14.027 10.660 1.00 44.06 222 GLY A C 1
ATOM 1660 O O . GLY A 1 222 ? -10.201 -13.081 10.964 1.00 44.06 222 GLY A O 1
ATOM 1661 N N . ARG A 1 223 ? -8.849 -14.755 11.587 1.00 49.97 223 ARG A N 1
ATOM 1662 C CA . ARG A 1 223 ? -9.010 -14.615 13.055 1.00 49.97 223 ARG A CA 1
ATOM 1663 C C . ARG A 1 223 ? -8.564 -13.253 13.655 1.00 49.97 223 ARG A C 1
ATOM 1665 O O . ARG A 1 223 ? -8.321 -13.181 14.852 1.00 49.97 223 ARG A O 1
ATOM 1672 N N . GLY A 1 224 ? -8.473 -12.183 12.862 1.00 54.34 224 GLY A N 1
ATOM 1673 C CA . GLY A 1 224 ? -7.875 -10.887 13.215 1.00 54.34 224 GLY A CA 1
ATOM 1674 C C . GLY A 1 224 ? -8.805 -9.666 13.208 1.00 54.34 224 GLY A C 1
ATOM 1675 O O . GLY A 1 224 ? -8.303 -8.553 13.183 1.00 54.34 224 GLY A O 1
ATOM 1676 N N . GLY A 1 225 ? -10.130 -9.837 13.239 1.00 59.12 225 GLY A N 1
ATOM 1677 C CA . GLY A 1 225 ? -11.085 -8.716 13.246 1.00 59.12 225 GLY A CA 1
ATOM 1678 C C . GLY A 1 225 ? -11.685 -8.460 11.863 1.00 59.12 225 GLY A C 1
ATOM 1679 O O . GLY A 1 225 ? -10.982 -8.243 10.882 1.00 59.12 225 GLY A O 1
ATOM 1680 N N . ARG A 1 226 ? -13.014 -8.556 11.777 1.00 62.75 226 ARG A N 1
ATOM 1681 C CA . ARG A 1 226 ? -13.784 -8.422 10.536 1.00 62.75 226 ARG A CA 1
ATOM 1682 C C . ARG A 1 226 ? -14.099 -6.936 10.298 1.00 62.75 226 ARG A C 1
ATOM 1684 O O . ARG A 1 226 ? -14.664 -6.338 11.213 1.00 62.75 226 ARG A O 1
ATOM 1691 N N . PRO A 1 227 ? -13.808 -6.361 9.114 1.00 62.28 227 PRO A N 1
ATOM 1692 C CA . PRO A 1 227 ? -14.413 -5.092 8.718 1.00 62.28 227 PRO A CA 1
ATOM 1693 C C . PRO A 1 227 ? -15.937 -5.244 8.738 1.00 62.28 227 PRO A C 1
ATOM 1695 O O . PRO A 1 227 ? -16.472 -6.231 8.216 1.00 62.28 227 PRO A O 1
ATOM 1698 N N . LEU A 1 228 ? -16.633 -4.322 9.393 1.00 74.38 228 LEU A N 1
ATOM 1699 C CA . LEU A 1 228 ? -18.090 -4.287 9.414 1.00 74.38 228 LEU A CA 1
ATOM 1700 C C . LEU A 1 228 ? -18.631 -4.063 7.989 1.00 74.38 228 LEU A C 1
ATOM 1702 O O . LEU A 1 228 ? -17.917 -3.560 7.121 1.00 74.38 228 LEU A O 1
ATOM 1706 N N . PRO A 1 229 ? -19.887 -4.448 7.705 1.00 78.06 229 PRO A N 1
ATOM 1707 C CA . PRO A 1 229 ? -20.531 -4.075 6.450 1.00 78.06 229 PRO A CA 1
ATOM 1708 C C . PRO A 1 229 ? -20.429 -2.561 6.221 1.00 78.06 229 PRO A C 1
ATOM 1710 O O . PRO A 1 229 ? -20.768 -1.787 7.113 1.00 78.06 229 PRO A O 1
ATOM 1713 N N . GLY A 1 230 ? -19.959 -2.151 5.042 1.00 81.19 230 GLY A N 1
ATOM 1714 C CA . GLY A 1 230 ? -19.701 -0.738 4.737 1.00 81.19 230 GLY A CA 1
ATOM 1715 C C . GLY A 1 230 ? -18.346 -0.215 5.226 1.00 81.19 230 GLY A C 1
ATOM 1716 O O . GLY A 1 230 ? -18.083 0.976 5.131 1.00 81.19 230 GLY A O 1
ATOM 1717 N N . GLU A 1 231 ? -17.460 -1.069 5.734 1.00 87.44 231 GLU A N 1
ATOM 1718 C CA . GLU A 1 231 ? -16.055 -0.721 5.957 1.00 87.44 231 GLU A CA 1
ATOM 1719 C C . GLU A 1 231 ? -15.179 -1.280 4.831 1.00 87.44 231 GLU A C 1
ATOM 1721 O O . GLU A 1 231 ? -15.451 -2.345 4.271 1.00 87.44 231 GLU A O 1
ATOM 1726 N N . ARG A 1 232 ? -14.093 -0.576 4.514 1.00 90.44 232 ARG A N 1
ATOM 1727 C CA . ARG A 1 232 ? -13.020 -1.044 3.631 1.00 90.44 232 ARG A CA 1
ATOM 1728 C C . ARG A 1 232 ? -11.713 -1.065 4.401 1.00 90.44 232 ARG A C 1
ATOM 1730 O O . ARG A 1 232 ? -11.510 -0.309 5.354 1.00 90.44 232 ARG A O 1
ATOM 1737 N N . LEU A 1 233 ? -10.820 -1.933 3.953 1.00 92.94 233 LEU A N 1
ATOM 1738 C CA . LEU A 1 233 ? -9.437 -1.933 4.396 1.00 92.94 233 LEU A CA 1
ATOM 1739 C C . LEU A 1 233 ? -8.604 -1.198 3.346 1.00 92.94 233 LEU A C 1
ATOM 1741 O O . LEU A 1 233 ? -8.788 -1.398 2.145 1.00 92.94 233 LEU A O 1
ATOM 1745 N N . GLY A 1 234 ? -7.717 -0.332 3.809 1.00 94.94 234 GLY A N 1
ATOM 1746 C CA . GLY A 1 234 ? -6.786 0.416 2.988 1.00 94.94 234 GLY A CA 1
ATOM 1747 C C . GLY A 1 234 ? -5.350 0.088 3.365 1.00 94.94 234 GLY A C 1
ATOM 1748 O O . GLY A 1 234 ? -5.024 -0.051 4.544 1.00 94.94 234 GLY A O 1
ATOM 1749 N N . PHE A 1 235 ? -4.497 -0.010 2.358 1.00 96.06 235 PHE A N 1
ATOM 1750 C CA . PHE A 1 235 ? -3.054 -0.134 2.489 1.00 96.06 235 PHE A CA 1
ATOM 1751 C C . PHE A 1 235 ? -2.430 1.086 1.834 1.00 96.06 235 PHE A C 1
ATOM 1753 O O . PHE A 1 235 ? -2.694 1.345 0.665 1.00 96.06 235 PHE A O 1
ATOM 1760 N N . TRP A 1 236 ? -1.621 1.836 2.569 1.00 95.06 236 TRP A N 1
ATOM 1761 C CA . TRP A 1 236 ? -0.980 3.049 2.070 1.00 95.06 236 TRP A CA 1
ATOM 1762 C C . TRP A 1 236 ? 0.517 3.002 2.342 1.00 95.06 236 TRP A C 1
ATOM 1764 O O . TRP A 1 236 ? 0.931 2.817 3.485 1.00 95.06 236 TRP A O 1
ATOM 1774 N N . TRP A 1 237 ? 1.334 3.159 1.302 1.00 94.31 237 TRP A N 1
ATOM 1775 C CA . TRP A 1 237 ? 2.785 3.192 1.436 1.00 94.31 237 TRP A CA 1
ATOM 1776 C C . TRP A 1 237 ? 3.305 4.635 1.461 1.00 94.31 237 TRP A C 1
ATOM 1778 O O . TRP A 1 237 ? 3.166 5.377 0.491 1.00 94.31 237 TRP A O 1
ATOM 1788 N N . SER A 1 238 ? 3.956 5.002 2.568 1.00 90.62 238 SER A N 1
ATOM 1789 C CA . SER A 1 238 ? 4.749 6.226 2.698 1.00 90.62 238 SER A CA 1
ATOM 1790 C C . SER A 1 238 ? 6.231 5.930 2.451 1.00 90.62 238 SER A C 1
ATOM 1792 O O . SER A 1 238 ? 6.865 5.208 3.232 1.00 90.62 238 SER A O 1
ATOM 1794 N N . ALA A 1 239 ? 6.793 6.492 1.376 1.00 86.19 239 ALA A N 1
ATOM 1795 C CA . ALA A 1 239 ? 8.225 6.409 1.087 1.00 86.19 239 ALA A CA 1
ATOM 1796 C C . ALA A 1 239 ? 9.056 7.158 2.134 1.00 86.19 239 ALA A C 1
ATOM 1798 O O . ALA A 1 239 ? 10.031 6.604 2.646 1.00 86.19 239 ALA A O 1
ATOM 1799 N N . ALA A 1 240 ? 8.622 8.366 2.510 1.00 87.25 240 ALA A N 1
ATOM 1800 C CA . ALA A 1 240 ? 9.291 9.207 3.501 1.00 87.25 240 ALA A CA 1
ATOM 1801 C C . ALA A 1 240 ? 9.461 8.498 4.853 1.00 87.25 240 ALA A C 1
ATOM 1803 O O . ALA A 1 240 ? 10.523 8.553 5.471 1.00 87.25 240 ALA A O 1
ATOM 1804 N N . GLU A 1 241 ? 8.430 7.778 5.297 1.00 89.12 241 GLU A N 1
ATOM 1805 C CA . GLU A 1 241 ? 8.471 7.042 6.561 1.00 89.12 241 GLU A CA 1
ATOM 1806 C C . GLU A 1 241 ? 8.925 5.592 6.430 1.00 89.12 241 GLU A C 1
ATOM 1808 O O . GLU A 1 241 ? 9.100 4.909 7.445 1.00 89.12 241 GLU A O 1
ATOM 1813 N N . ARG A 1 242 ? 9.096 5.115 5.193 1.00 89.69 242 ARG A N 1
ATOM 1814 C CA . ARG A 1 242 ? 9.396 3.717 4.872 1.00 89.69 242 ARG A CA 1
ATOM 1815 C C . ARG A 1 242 ? 8.451 2.773 5.609 1.00 89.69 242 ARG A C 1
ATOM 1817 O O . ARG A 1 242 ? 8.876 1.860 6.315 1.00 89.69 242 ARG A O 1
ATOM 1824 N N . ALA A 1 243 ? 7.155 3.033 5.495 1.00 93.19 243 ALA A N 1
ATOM 1825 C CA . ALA A 1 243 ? 6.141 2.280 6.215 1.00 93.19 243 ALA A CA 1
ATOM 1826 C C . ALA A 1 243 ? 4.890 2.068 5.366 1.00 93.19 243 ALA A C 1
ATOM 1828 O O . ALA A 1 243 ? 4.493 2.943 4.594 1.00 93.19 243 ALA A O 1
ATOM 1829 N N . ILE A 1 244 ? 4.257 0.911 5.557 1.00 94.44 244 ILE A N 1
ATOM 1830 C CA . ILE A 1 244 ? 2.904 0.645 5.079 1.00 94.44 244 ILE A CA 1
ATOM 1831 C C . ILE A 1 244 ? 1.936 0.821 6.241 1.00 94.44 244 ILE A C 1
ATOM 1833 O O . ILE A 1 244 ? 2.065 0.194 7.297 1.00 94.44 244 ILE A O 1
ATOM 1837 N N . TYR A 1 245 ? 0.944 1.663 6.015 1.00 95.31 245 TYR A N 1
ATOM 1838 C CA . TYR A 1 245 ? -0.175 1.906 6.897 1.00 95.31 245 TYR A CA 1
ATOM 1839 C C . TYR A 1 245 ? -1.343 1.024 6.494 1.00 95.31 245 TYR A C 1
ATOM 1841 O O . TYR A 1 245 ? -1.818 1.088 5.363 1.00 95.31 245 TYR A O 1
ATOM 1849 N N . VAL A 1 246 ? -1.808 0.208 7.434 1.00 94.69 246 VAL A N 1
ATOM 1850 C CA . VAL A 1 246 ? -3.052 -0.545 7.306 1.00 94.69 246 VAL A CA 1
ATOM 1851 C C . VAL A 1 246 ? -4.123 0.243 8.038 1.00 94.69 246 VAL A C 1
ATOM 1853 O O . VAL A 1 246 ? -4.054 0.413 9.260 1.00 94.69 246 VAL A O 1
ATOM 1856 N N . VAL A 1 247 ? -5.099 0.738 7.293 1.00 94.38 247 VAL A N 1
ATOM 1857 C CA . VAL A 1 247 ? -6.161 1.602 7.803 1.00 94.38 247 VAL A CA 1
ATOM 1858 C C . VAL A 1 247 ? -7.523 1.002 7.508 1.00 94.38 247 VAL A C 1
ATOM 1860 O O . VAL A 1 247 ? -7.707 0.257 6.548 1.00 94.38 247 VAL A O 1
ATOM 1863 N N . ARG A 1 248 ? -8.499 1.341 8.337 1.00 92.31 248 ARG A N 1
ATOM 1864 C CA . ARG A 1 248 ? -9.901 1.002 8.134 1.00 92.31 248 ARG A CA 1
ATOM 1865 C C . ARG A 1 248 ? -10.684 2.273 7.873 1.00 92.31 248 ARG A C 1
ATOM 1867 O O . ARG A 1 248 ? -10.630 3.183 8.691 1.00 92.31 248 ARG A O 1
ATOM 1874 N N . THR A 1 249 ? -11.412 2.304 6.769 1.00 90.94 249 THR A N 1
ATOM 1875 C CA . THR A 1 249 ? -12.243 3.438 6.343 1.00 90.94 249 THR A CA 1
ATOM 1876 C C . THR A 1 249 ? -13.696 2.990 6.207 1.00 90.94 249 THR A C 1
ATOM 1878 O O . THR A 1 249 ? -13.970 1.813 5.959 1.00 90.94 249 THR A O 1
ATOM 1881 N N . THR A 1 250 ? -14.640 3.907 6.385 1.00 88.00 250 THR A N 1
ATOM 1882 C CA . THR A 1 250 ? -16.057 3.683 6.086 1.00 88.00 250 THR A CA 1
ATOM 1883 C C . THR A 1 250 ? -16.350 4.084 4.648 1.00 88.00 250 THR A C 1
ATOM 1885 O O . THR A 1 250 ? -15.973 5.172 4.224 1.00 88.00 250 THR A O 1
ATOM 1888 N N . THR A 1 251 ? -17.078 3.259 3.894 1.00 78.44 251 THR A N 1
ATOM 1889 C CA . THR A 1 251 ? -17.675 3.716 2.638 1.00 78.44 251 THR A CA 1
ATOM 1890 C C . THR A 1 251 ? -18.651 4.834 2.963 1.00 78.44 251 THR A C 1
ATOM 1892 O O . THR A 1 251 ? -19.729 4.570 3.500 1.00 78.44 251 THR A O 1
ATOM 1895 N N . ASN A 1 252 ? -18.295 6.075 2.640 1.00 63.50 252 ASN A N 1
ATOM 1896 C CA . ASN A 1 252 ? -19.305 7.105 2.468 1.00 63.50 252 ASN A CA 1
ATOM 1897 C C . ASN A 1 252 ? -20.187 6.611 1.321 1.00 63.50 252 ASN A C 1
ATOM 1899 O O . ASN A 1 252 ? -19.694 6.421 0.214 1.00 63.50 252 ASN A O 1
ATOM 1903 N N . GLY A 1 253 ? -21.429 6.241 1.634 1.00 55.06 253 GLY A N 1
ATOM 1904 C CA . GLY A 1 253 ? -22.363 5.755 0.629 1.00 55.06 253 GLY A CA 1
ATOM 1905 C C . GLY A 1 253 ? -22.571 6.844 -0.415 1.00 55.06 253 GLY A C 1
ATOM 1906 O O . GLY A 1 253 ? -23.084 7.907 -0.065 1.00 55.06 253 GLY A O 1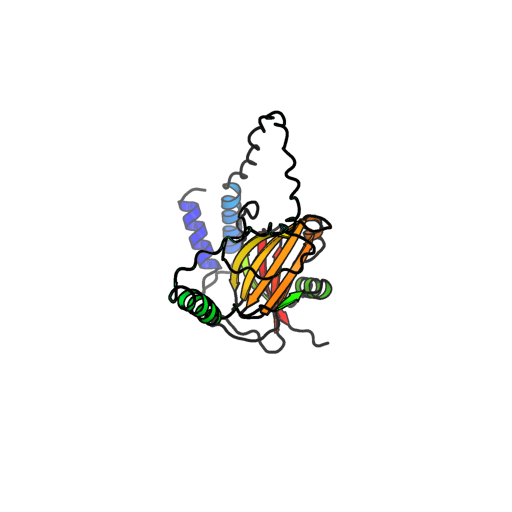
ATOM 1907 N N . ASP A 1 254 ? -22.129 6.574 -1.641 1.00 49.00 254 ASP A N 1
ATOM 1908 C CA . ASP A 1 254 ? -22.555 7.304 -2.836 1.00 49.00 254 ASP A CA 1
ATOM 1909 C C . ASP A 1 254 ? -24.049 7.055 -3.110 1.00 49.00 254 ASP A C 1
ATOM 1911 O O . ASP A 1 254 ? -24.505 5.893 -2.948 1.00 49.00 254 ASP A O 1
#

Secondary structure (DSSP, 8-state):
--HHHHHHHHHHHHHHSSTT----HHHHHHHHHHHHHHHHTS--------------------------------------------TTSHHHHHHHHHHHTSSPPPPPPEEEEPPHHHHHHHHH-TTPEEEEEEE--S--TT----TT--------SSEEEEEEEEEEETTEEEEEEEEEETTEEEEEEEEEETTEEEEEEEEGGGTTTS--EEEE-----STT-PPPTTEEEEEEEETTTTEEEEEEEE----

pLDDT: mean 77.52, std 20.05, range [38.59, 97.75]

Mean predicted aligned error: 16.71 Å

Radius of gyration: 27.37 Å; Cα contacts (8 Å, |Δi|>4): 357; chains: 1; bounding box: 60×66×80 Å

Organism: NCBI:txid1213358

Solvent-accessible surface area (backbone atoms only — not comparable to full-atom values): 15559 Å² total; per-residue (Å²): 116,57,73,67,59,53,51,52,47,54,53,46,49,49,41,44,74,32,98,78,44,56,79,52,68,69,62,52,53,54,45,51,55,48,51,52,49,51,57,65,59,46,68,75,73,70,71,72,71,68,73,78,74,75,80,68,72,82,69,79,76,75,79,78,72,80,70,74,84,70,79,74,78,76,77,76,76,83,79,76,90,73,90,74,94,73,92,71,68,69,62,61,58,53,50,55,58,58,57,56,69,70,62,66,76,75,81,77,61,47,62,42,72,48,54,68,68,58,21,43,51,59,76,64,40,86,78,45,44,78,76,46,78,46,74,55,81,85,71,77,80,82,55,64,61,60,89,89,62,91,73,82,74,65,73,60,85,43,49,77,58,26,61,45,83,75,46,78,54,81,62,26,44,32,32,41,33,36,27,52,28,86,91,42,51,27,41,31,41,35,42,32,45,98,54,42,29,32,14,28,56,43,46,56,90,40,48,90,82,42,65,52,26,31,70,47,83,48,69,80,76,54,103,70,71,69,62,52,90,60,23,30,44,34,41,35,55,39,75,93,75,32,28,38,38,33,28,40,34,67,62,76,82,127

Nearest PDB structures (foldseek):
  5fgo-assembly3_F  TM=8.367E-01  e=1.240E+00  Drosophila melanogaster
  6v8s-assembly10_J  TM=3.207E-01  e=1.543E-01  Arachis hypogaea
  3hi2-assembly1_B  TM=6.045E-01  e=2.343E+00  Escherichia coli K-12
  7jta-assembly1_A  TM=7.926E-01  e=9.958E+00  Clostridia bacterium
  4fhn-assembly2_D  TM=1.561E-01  e=7.036E+00  Schizosaccharomyces pombe 972h-

Foldseek 3Di:
DDPVLVVVLVVLCCCCVPPVHDDDPVSVVSNVVSVVVVVPPPPPPPPPPPPPPPPPDPPPPPPPPVDPPDPPPPPDDPDDDDDDDDPDDPVVVVVVVVVVVVPDDQQAADEDEDDLVNLVCQVPFPVKAFDDKQAQDDDQDDDADPPPDDDDDAPAQFAWGGKDQRDQDQQWGWMWTWGQGPVGIKIKIWTDHRRYIYMYIDHPVCCVVGWRKTKDDFDDDDPHDGQDVQKIWMWTADPVRNIITIIIDGPPDD

Sequence (254 aa):
MDAKRRAALNDLRRRVYGPEGAHDTETLDRLRVLEEEMHRDVPPTEAFAAPALTTVAPETATVYTATPPRARDAERPAWRRTVPTAVGAVVIVVVALALSGVFGRPPAITTHAVPAAEARALAADAGAVMLQRIVVLSGFDLVPLPEGEHVPAFPTDGTMQWAVLVAHSHGWAVWIAGADGERGTEHCLAAEREDEAWARCVLADDQDDEVLAVTVPGAASGRGGRPLPGERLGFWWSAAERAIYVVRTTTNGD